Protein AF-A0A838WWG5-F1 (afdb_monomer)

Structure (mmCIF, N/CA/C/O backbone):
data_AF-A0A838WWG5-F1
#
_entry.id   AF-A0A838WWG5-F1
#
loop_
_atom_site.group_PDB
_atom_site.id
_atom_site.type_symbol
_atom_site.label_atom_id
_atom_site.label_alt_id
_atom_site.label_comp_id
_atom_site.label_asym_id
_atom_site.label_entity_id
_atom_site.label_seq_id
_atom_site.pdbx_PDB_ins_code
_atom_site.Cartn_x
_atom_site.Cartn_y
_atom_site.Cartn_z
_atom_site.occupancy
_atom_site.B_iso_or_equiv
_atom_site.auth_seq_id
_atom_site.auth_comp_id
_atom_site.auth_asym_id
_atom_site.auth_atom_id
_atom_site.pdbx_PDB_model_num
ATOM 1 N N . TRP A 1 1 ? -20.305 1.029 8.791 1.00 98.00 1 TRP A N 1
ATOM 2 C CA . TRP A 1 1 ? -20.142 1.271 10.238 1.00 98.00 1 TRP A CA 1
ATOM 3 C C . TRP A 1 1 ? -19.993 2.754 10.601 1.00 98.00 1 TRP A C 1
ATOM 5 O O . TRP A 1 1 ? -20.741 3.212 11.458 1.00 98.00 1 TRP A O 1
ATOM 15 N N . PHE A 1 2 ? -19.142 3.541 9.923 1.00 98.56 2 PHE A N 1
ATOM 16 C CA . PHE A 1 2 ? -18.856 4.951 10.278 1.00 98.56 2 PHE A CA 1
ATOM 17 C C . PHE A 1 2 ? -20.084 5.853 10.454 1.00 98.56 2 PHE A C 1
ATOM 19 O O . PHE A 1 2 ? -20.178 6.586 11.432 1.00 98.56 2 PHE A O 1
ATOM 26 N N . GLN A 1 3 ? -21.066 5.767 9.547 1.00 98.62 3 GLN A N 1
ATOM 27 C CA . GLN A 1 3 ? -22.299 6.563 9.643 1.00 98.62 3 GLN A CA 1
ATOM 28 C C . GLN A 1 3 ? -23.064 6.316 10.953 1.00 98.62 3 GLN A C 1
ATOM 30 O O . GLN A 1 3 ? -23.614 7.255 11.512 1.00 98.62 3 GLN A O 1
ATOM 35 N N . GLN A 1 4 ? -23.073 5.084 11.471 1.00 98.19 4 GLN A N 1
ATOM 36 C CA . GLN A 1 4 ? -23.688 4.799 12.770 1.00 98.19 4 GLN A CA 1
ATOM 37 C C . GLN A 1 4 ? -22.787 5.264 13.917 1.00 98.19 4 GLN A C 1
ATOM 39 O O . GLN A 1 4 ? -23.276 5.935 14.817 1.00 98.19 4 GLN A O 1
ATOM 44 N N . SER A 1 5 ? -21.475 5.016 13.826 1.00 98.56 5 SER A N 1
ATOM 45 C CA . SER A 1 5 ? -20.485 5.490 14.806 1.00 98.56 5 SER A CA 1
ATOM 46 C C . SER A 1 5 ? -20.569 7.004 15.041 1.00 98.56 5 SER A C 1
ATOM 48 O O . SER A 1 5 ? -20.556 7.461 16.181 1.00 98.56 5 SER A O 1
ATOM 50 N N . ARG A 1 6 ? -20.713 7.807 13.977 1.00 98.38 6 ARG A N 1
ATOM 51 C CA . ARG A 1 6 ? -20.798 9.272 14.094 1.00 98.38 6 ARG A CA 1
ATOM 52 C C . ARG A 1 6 ? -22.153 9.793 14.592 1.00 98.38 6 ARG A C 1
ATOM 54 O O . ARG A 1 6 ? -22.211 10.917 15.076 1.00 98.38 6 ARG A O 1
ATOM 61 N N . MET A 1 7 ? -23.238 9.029 14.431 1.00 98.25 7 MET A N 1
ATOM 62 C CA . MET A 1 7 ? -24.598 9.455 14.807 1.00 98.25 7 MET A CA 1
ATOM 63 C C . MET A 1 7 ? -25.015 8.972 16.198 1.00 98.25 7 MET A C 1
ATOM 65 O O . MET A 1 7 ? -25.764 9.672 16.875 1.00 98.25 7 MET A O 1
ATOM 69 N N . ASP A 1 8 ? -24.544 7.796 16.617 1.00 97.88 8 ASP A N 1
ATOM 70 C CA . ASP A 1 8 ? -24.872 7.177 17.902 1.00 97.88 8 ASP A CA 1
ATOM 71 C C . ASP A 1 8 ? -23.597 6.670 18.603 1.00 97.88 8 ASP A C 1
ATOM 73 O O . ASP A 1 8 ? -23.251 5.489 18.494 1.00 97.88 8 ASP A O 1
ATOM 77 N N . PRO A 1 9 ? -22.876 7.550 19.3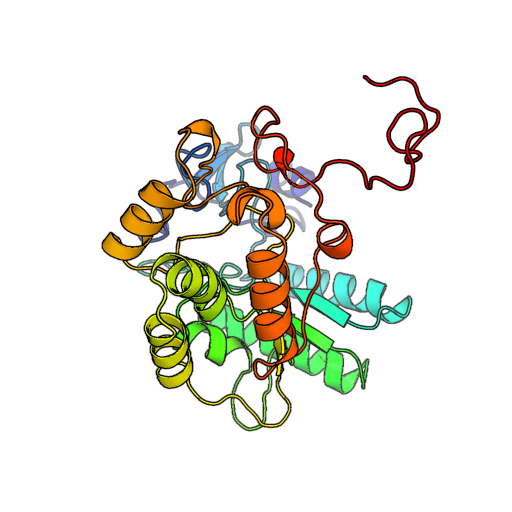30 1.00 96.69 9 PRO A N 1
ATOM 78 C CA . PRO A 1 9 ? -21.649 7.174 20.033 1.00 96.69 9 PRO A CA 1
ATOM 79 C C . PRO A 1 9 ? -21.843 6.102 21.115 1.00 96.69 9 PRO A C 1
ATOM 81 O O . PRO A 1 9 ? -20.885 5.425 21.461 1.00 96.69 9 PRO A O 1
ATOM 84 N N . GLY A 1 10 ? -23.058 5.945 21.658 1.00 97.31 10 GLY A N 1
ATOM 85 C CA . GLY A 1 10 ? -23.378 4.906 22.647 1.00 97.31 10 GLY A CA 1
ATOM 86 C C . GLY A 1 10 ? -23.857 3.588 22.032 1.00 97.31 10 GLY A C 1
ATOM 87 O O . GLY A 1 10 ? -24.139 2.638 22.765 1.00 97.31 10 GLY A O 1
ATOM 88 N N . GLY A 1 11 ? -23.993 3.539 20.705 1.00 97.50 11 GLY A N 1
ATOM 89 C CA . GLY A 1 11 ? -24.449 2.375 19.961 1.00 97.50 11 GLY A CA 1
ATOM 90 C C . GLY A 1 11 ? -23.350 1.329 19.729 1.00 97.50 11 GLY A C 1
ATOM 91 O O . GLY A 1 11 ? -22.186 1.538 20.070 1.00 97.50 11 GLY A O 1
ATOM 92 N N . PRO A 1 12 ? -23.686 0.201 19.076 1.00 97.38 12 PRO A N 1
ATOM 93 C CA . PRO A 1 12 ? -22.757 -0.918 18.875 1.00 97.38 12 PRO A CA 1
ATOM 94 C C . PRO A 1 12 ? -21.521 -0.569 18.029 1.00 97.38 12 PRO A C 1
ATOM 96 O O . PRO A 1 12 ? -20.494 -1.227 18.149 1.00 97.38 12 PRO A O 1
ATOM 99 N N . TYR A 1 13 ? -21.601 0.474 17.197 1.00 98.38 13 TYR A N 1
ATOM 100 C CA . TYR A 1 13 ? -20.499 0.939 16.348 1.00 98.38 13 TYR A CA 1
ATOM 101 C C . TYR A 1 13 ? -19.805 2.192 16.896 1.00 98.38 13 TYR A C 1
ATOM 103 O O . TYR A 1 13 ? -18.979 2.782 16.195 1.00 98.38 13 TYR A O 1
ATOM 111 N N . GLY A 1 14 ? -20.143 2.629 18.116 1.00 98.19 14 GLY A N 1
ATOM 112 C CA . GLY A 1 14 ? -19.573 3.824 18.743 1.00 98.19 14 GLY A CA 1
ATOM 113 C C . GLY A 1 14 ? -18.044 3.822 18.719 1.00 98.19 14 GLY A C 1
ATOM 114 O O . GLY A 1 14 ? -17.445 4.808 18.291 1.00 98.19 14 GLY A O 1
ATOM 115 N N . ASP A 1 15 ? -17.444 2.668 19.014 1.00 98.31 15 ASP A N 1
ATOM 116 C CA . ASP A 1 15 ? -15.991 2.481 19.126 1.00 98.31 15 ASP A CA 1
ATOM 117 C C . ASP A 1 15 ? -15.393 1.655 17.975 1.00 98.31 15 ASP A C 1
ATOM 119 O O . ASP A 1 15 ? -14.362 1.008 18.144 1.00 98.31 15 ASP A O 1
ATOM 123 N N . TYR A 1 16 ? -16.043 1.620 16.804 1.00 98.75 16 TYR A N 1
ATOM 124 C CA . TYR A 1 16 ? -15.483 0.956 15.610 1.00 98.75 16 TYR A CA 1
ATOM 125 C C . TYR A 1 16 ? -14.376 1.762 14.924 1.00 98.75 16 TYR A C 1
ATOM 127 O O . TYR A 1 16 ? -13.680 1.231 14.067 1.00 98.75 16 TYR A O 1
ATOM 135 N N . TYR A 1 17 ? -14.233 3.033 15.285 1.00 98.88 17 TYR A N 1
ATOM 136 C CA . TYR A 1 17 ? -13.257 3.965 14.728 1.00 98.88 17 TYR A CA 1
ATOM 137 C C . TYR A 1 17 ? -12.541 4.669 15.871 1.00 98.88 17 TYR A C 1
ATOM 139 O O . TYR A 1 17 ? -13.055 4.721 16.993 1.00 98.88 17 TYR A O 1
ATOM 147 N N . VAL A 1 18 ? -11.366 5.213 15.585 1.00 98.75 18 VAL A N 1
ATOM 148 C CA . VAL A 1 18 ? -10.547 5.901 16.581 1.00 98.75 18 VAL A CA 1
ATOM 149 C C . VAL A 1 18 ? -11.000 7.360 16.679 1.00 98.75 18 VAL A C 1
ATOM 151 O O . VAL A 1 18 ? -10.798 8.149 15.757 1.00 98.75 18 VAL A O 1
ATOM 154 N N . TRP A 1 19 ? -11.647 7.711 17.792 1.00 98.69 19 TRP A N 1
ATOM 155 C CA . TRP A 1 19 ? -12.173 9.053 18.066 1.00 98.69 19 TRP A CA 1
ATOM 156 C C . TRP A 1 19 ? -11.380 9.751 19.176 1.00 98.69 19 TRP A C 1
ATOM 158 O O . TRP A 1 19 ? -10.971 9.121 20.150 1.00 98.69 19 TRP A O 1
ATOM 168 N N . SER A 1 20 ? -11.217 11.070 19.072 1.00 98.25 20 SER A N 1
ATOM 169 C CA . SER A 1 20 ? -10.554 11.894 20.087 1.00 98.25 20 SER A CA 1
ATOM 170 C C . SER A 1 20 ? -11.141 13.306 20.136 1.00 98.25 20 SER A C 1
ATOM 172 O O . SER A 1 20 ? -11.553 13.862 19.119 1.00 98.25 20 SER A O 1
ATOM 174 N N . ASP A 1 21 ? -11.149 13.916 21.321 1.00 98.19 21 ASP A N 1
ATOM 175 C CA . ASP A 1 21 ? -11.393 15.360 21.473 1.00 98.19 21 ASP A CA 1
ATOM 176 C C . ASP A 1 21 ? -10.113 16.186 21.235 1.00 98.19 21 ASP A C 1
ATOM 178 O O . ASP A 1 21 ? -10.175 17.397 21.028 1.00 98.19 21 ASP A O 1
ATOM 182 N N . ASP A 1 22 ? -8.956 15.520 21.264 1.00 96.38 22 ASP A N 1
ATOM 183 C CA . ASP A 1 22 ? -7.623 16.093 21.123 1.00 96.38 22 ASP A CA 1
ATOM 184 C C . ASP A 1 22 ? -6.995 15.635 19.793 1.00 96.38 22 ASP A C 1
ATOM 186 O O . ASP A 1 22 ? -6.684 14.445 19.662 1.00 96.38 22 ASP A O 1
ATOM 190 N N . PRO A 1 23 ? -6.811 16.539 18.811 1.00 95.50 23 PRO A N 1
ATOM 191 C CA . PRO A 1 23 ? -6.202 16.223 17.520 1.00 95.50 23 PRO A CA 1
ATOM 192 C C . PRO A 1 23 ? -4.663 16.207 17.565 1.00 95.50 23 PRO A C 1
ATOM 194 O O . PRO A 1 23 ? -4.027 16.181 16.515 1.00 95.50 23 PRO A O 1
ATOM 197 N N . THR A 1 24 ? -4.052 16.294 18.753 1.00 95.75 24 THR A N 1
ATOM 198 C CA . THR A 1 24 ? -2.588 16.260 18.933 1.00 95.75 24 THR A CA 1
ATOM 199 C C . THR A 1 24 ? -2.058 14.905 19.391 1.00 95.75 24 THR A C 1
ATOM 201 O O . THR A 1 24 ? -0.852 14.743 19.544 1.00 95.75 24 THR A O 1
ATOM 204 N N . LYS A 1 25 ? -2.940 13.918 19.573 1.00 97.38 25 LYS A N 1
ATOM 205 C CA . LYS A 1 25 ? -2.545 12.532 19.840 1.00 97.38 25 LYS A CA 1
ATOM 206 C C . LYS A 1 25 ? -1.781 11.918 18.672 1.00 97.38 25 LYS A C 1
ATOM 208 O O . LYS A 1 25 ? -2.095 12.225 17.518 1.00 97.38 25 LYS A O 1
ATOM 213 N N . TYR A 1 26 ? -0.875 10.990 18.985 1.00 97.94 26 TYR A N 1
ATOM 214 C CA . TYR A 1 26 ? -0.057 10.269 18.002 1.00 97.94 26 TYR A CA 1
ATOM 215 C C . TYR A 1 26 ? 0.799 11.208 17.130 1.00 97.94 26 TYR A C 1
ATOM 217 O O . TYR A 1 26 ? 0.924 11.015 15.922 1.00 97.94 26 TYR A O 1
ATOM 225 N N . ASP A 1 27 ? 1.380 12.245 17.736 1.00 96.38 27 ASP A N 1
ATOM 226 C CA . ASP A 1 27 ? 2.136 13.306 17.053 1.00 96.38 27 ASP A CA 1
ATOM 227 C C . ASP A 1 27 ? 3.426 12.835 16.357 1.00 96.38 27 ASP A C 1
ATOM 229 O O . ASP A 1 27 ? 3.906 13.497 15.435 1.00 96.38 27 ASP A O 1
ATOM 233 N N . GLU A 1 28 ? 3.970 11.683 16.750 1.00 97.19 28 GLU A N 1
ATOM 234 C CA . GLU A 1 28 ? 5.113 11.041 16.088 1.00 97.19 28 GLU A CA 1
ATOM 235 C C . GLU A 1 28 ? 4.745 10.310 14.781 1.00 97.19 28 GLU A C 1
ATOM 237 O O . GLU A 1 28 ? 5.634 9.958 13.998 1.00 97.19 28 GLU A O 1
ATOM 242 N N . ALA A 1 29 ? 3.458 10.074 14.508 1.00 97.81 29 ALA A N 1
ATOM 243 C CA . ALA A 1 29 ? 3.020 9.425 13.278 1.00 97.81 29 ALA A CA 1
ATOM 244 C C . ALA A 1 29 ? 3.074 10.398 12.092 1.00 97.81 29 ALA A C 1
ATOM 246 O O . ALA A 1 29 ? 2.448 11.460 12.082 1.00 97.81 29 ALA A O 1
ATOM 247 N N . ARG A 1 30 ? 3.798 10.014 11.038 1.00 96.44 30 ARG A N 1
ATOM 248 C CA . ARG A 1 30 ? 3.886 10.807 9.804 1.00 96.44 30 ARG A CA 1
ATOM 249 C C . ARG A 1 30 ? 2.551 10.842 9.047 1.00 96.44 30 ARG A C 1
ATOM 251 O O . ARG A 1 30 ? 1.748 9.912 9.125 1.00 96.44 30 ARG A O 1
ATOM 258 N N . ILE A 1 31 ? 2.371 11.875 8.227 1.00 97.12 31 ILE A N 1
ATOM 259 C CA . ILE A 1 31 ? 1.300 11.946 7.223 1.00 97.12 31 ILE A CA 1
ATOM 260 C C . ILE A 1 31 ? 1.786 11.227 5.957 1.00 97.12 31 ILE A C 1
ATOM 262 O O . ILE A 1 31 ? 2.884 11.509 5.476 1.00 97.12 31 ILE A O 1
ATOM 266 N N . ILE A 1 32 ? 0.996 10.291 5.424 1.00 94.25 32 ILE A N 1
ATOM 267 C CA . ILE A 1 32 ? 1.352 9.524 4.215 1.00 94.25 32 ILE A CA 1
ATOM 268 C C . ILE A 1 32 ? 1.063 10.358 2.959 1.00 94.25 32 ILE A C 1
ATOM 270 O O . ILE A 1 32 ? 1.948 10.603 2.137 1.00 94.25 32 ILE A O 1
ATOM 274 N N . PHE A 1 33 ? -0.164 10.870 2.832 1.00 94.00 33 PHE A N 1
ATOM 275 C CA . PHE A 1 33 ? -0.591 11.678 1.686 1.00 94.00 33 PHE A CA 1
ATOM 276 C C . PHE A 1 33 ? -0.347 13.172 1.902 1.00 94.00 33 PHE A C 1
ATOM 278 O O . PHE A 1 33 ? -1.275 13.980 1.941 1.00 94.00 33 PHE A O 1
ATOM 285 N N . ILE A 1 34 ? 0.934 13.533 2.018 1.00 93.38 34 ILE A N 1
ATOM 286 C CA . ILE A 1 34 ? 1.410 14.892 2.334 1.00 93.38 34 ILE A CA 1
ATOM 287 C C . ILE A 1 34 ? 0.963 15.979 1.345 1.00 93.38 34 ILE A C 1
ATOM 289 O O . ILE A 1 34 ? 0.971 17.158 1.687 1.00 93.38 34 ILE A O 1
ATOM 293 N N . ASP A 1 35 ? 0.590 15.600 0.121 1.00 90.19 35 ASP A N 1
ATOM 294 C CA . ASP A 1 35 ? 0.126 16.547 -0.896 1.00 90.19 35 ASP A CA 1
ATOM 295 C C . ASP A 1 35 ? -1.357 16.921 -0.714 1.00 90.19 35 ASP A C 1
ATOM 297 O O . ASP A 1 35 ? -1.834 17.856 -1.359 1.00 90.19 35 ASP A O 1
ATOM 301 N N . THR A 1 36 ? -2.101 16.175 0.114 1.00 92.69 36 THR A N 1
ATOM 302 C CA . THR A 1 36 ? -3.561 16.312 0.261 1.00 92.69 36 THR A CA 1
ATOM 303 C C . THR A 1 36 ? -4.005 16.533 1.702 1.00 92.69 36 THR A C 1
ATOM 305 O O . THR A 1 36 ? -4.876 17.366 1.937 1.00 92.69 36 THR A O 1
ATOM 308 N N . GLU A 1 37 ? -3.433 15.802 2.657 1.00 97.31 37 GLU A N 1
ATOM 309 C CA . GLU A 1 37 ? -3.851 15.843 4.058 1.00 97.31 37 GLU A CA 1
ATOM 310 C C . GLU A 1 37 ? -2.909 16.725 4.886 1.00 97.31 37 GLU A C 1
ATOM 312 O O . GLU A 1 37 ? -1.686 16.620 4.797 1.00 97.31 37 GLU A O 1
ATOM 317 N N . GLU A 1 38 ? -3.482 17.599 5.714 1.00 95.88 38 GLU A N 1
ATOM 318 C CA . GLU A 1 38 ? -2.725 18.477 6.623 1.00 95.88 38 GLU A CA 1
ATOM 319 C C . GLU A 1 38 ? -2.513 17.842 8.008 1.00 95.88 38 GLU A C 1
ATOM 321 O O . GLU A 1 38 ? -1.686 18.308 8.793 1.00 95.88 38 GLU A O 1
ATOM 326 N N . SER A 1 39 ? -3.276 16.793 8.327 1.00 97.56 39 SER A N 1
ATOM 327 C CA . SER A 1 39 ? -3.260 16.081 9.604 1.00 97.56 39 SER A CA 1
ATOM 328 C C . SER A 1 39 ? -3.804 14.662 9.429 1.00 97.56 39 SER A C 1
ATOM 330 O O . SER A 1 39 ? -4.612 14.422 8.537 1.00 97.56 39 SER A O 1
ATOM 332 N N . ASN A 1 40 ? -3.422 13.752 10.327 1.00 98.56 40 ASN A N 1
ATOM 333 C CA . ASN A 1 40 ? -4.043 12.429 10.462 1.00 98.56 40 ASN A CA 1
ATOM 334 C C . ASN A 1 40 ? -5.354 12.473 11.286 1.00 98.56 40 ASN A C 1
ATOM 336 O O . ASN A 1 40 ? -5.963 11.439 11.557 1.00 98.56 40 ASN A O 1
ATOM 340 N N . TRP A 1 41 ? -5.790 13.665 11.716 1.00 98.62 41 TRP A N 1
ATOM 341 C CA . TRP A 1 41 ? -7.044 13.889 12.432 1.00 98.62 41 TRP A CA 1
ATOM 342 C C . TRP A 1 41 ? -7.972 14.821 11.651 1.00 98.62 41 TRP A C 1
ATOM 344 O O . TRP A 1 41 ? -7.633 15.973 11.376 1.00 98.62 41 TRP A O 1
ATOM 354 N N . SER A 1 42 ? -9.204 14.373 11.411 1.00 98.56 42 SER A N 1
ATOM 355 C CA . SER A 1 42 ? -10.260 15.180 10.788 1.00 98.56 42 SER A CA 1
ATOM 356 C C . SER A 1 42 ? -11.433 15.398 11.736 1.00 98.56 42 SER A C 1
ATOM 358 O O . SER A 1 42 ? -11.892 14.473 12.401 1.00 98.56 42 SER A O 1
ATOM 360 N N . PHE A 1 43 ? -11.950 16.628 11.808 1.00 98.50 43 PHE A N 1
ATOM 361 C CA . PHE A 1 43 ? -13.090 16.954 12.671 1.00 98.50 43 PHE A CA 1
ATOM 362 C C . PHE A 1 43 ? -14.419 16.513 12.046 1.00 98.50 43 PHE A C 1
ATOM 364 O O . PHE A 1 43 ? -14.804 16.991 10.976 1.00 98.50 43 PHE A O 1
ATOM 371 N N . ASP A 1 44 ? -15.184 15.677 12.749 1.00 98.69 44 ASP A N 1
ATOM 372 C CA . ASP A 1 44 ? -16.523 15.284 12.323 1.00 98.69 44 ASP A CA 1
ATOM 373 C C . ASP A 1 44 ? -17.593 16.272 12.829 1.00 98.69 44 ASP A C 1
ATOM 375 O O . ASP A 1 44 ? -17.842 16.376 14.037 1.00 98.69 44 ASP A O 1
ATOM 379 N N . PRO A 1 45 ? -18.322 16.971 11.938 1.00 98.06 45 PRO A N 1
ATOM 380 C CA . PRO A 1 45 ? -19.299 17.972 12.353 1.00 98.06 45 PRO A CA 1
ATOM 381 C C . PRO A 1 45 ? -20.572 17.389 12.984 1.00 98.06 45 PRO A C 1
ATOM 383 O O . PRO A 1 45 ? -21.334 18.167 13.562 1.00 98.06 45 PRO A O 1
ATOM 386 N N . VAL A 1 46 ? -20.832 16.083 12.874 1.00 98.31 46 VAL A N 1
ATOM 387 C CA . VAL A 1 46 ? -21.998 15.417 13.480 1.00 98.31 46 VAL A CA 1
ATOM 388 C C . VAL A 1 46 ? -21.644 14.942 14.885 1.00 98.31 46 VAL A C 1
ATOM 390 O O . VAL A 1 46 ? -22.323 15.335 15.831 1.00 98.31 46 VAL A O 1
ATOM 393 N N . ARG A 1 47 ? -20.549 14.185 15.033 1.00 98.31 47 ARG A N 1
ATOM 394 C CA . ARG A 1 47 ? -20.102 13.653 16.330 1.00 98.31 47 ARG A CA 1
ATOM 395 C C . ARG A 1 47 ? -19.427 14.699 17.221 1.00 98.31 47 ARG A C 1
ATOM 397 O O . ARG A 1 47 ? -19.397 14.521 18.431 1.00 98.31 47 ARG A O 1
ATOM 404 N N . LYS A 1 48 ? -18.947 15.808 16.640 1.00 98.38 48 LYS A N 1
ATOM 405 C CA . LYS A 1 48 ? -18.202 16.885 17.324 1.00 98.38 48 LYS A CA 1
ATOM 406 C C . LYS A 1 48 ? -16.885 16.420 17.952 1.00 98.38 48 LYS A C 1
ATOM 408 O O . LYS A 1 48 ? -16.456 16.981 18.953 1.00 98.38 48 LYS A O 1
ATOM 413 N N . GLN A 1 49 ? -16.252 15.432 17.333 1.00 98.44 49 GLN A N 1
ATOM 414 C CA . GLN A 1 49 ? -14.959 14.875 17.724 1.00 98.44 49 GLN A CA 1
ATOM 415 C C . GLN A 1 49 ? -14.083 14.722 16.482 1.00 98.44 49 GLN A C 1
ATOM 417 O O . GLN A 1 49 ? -14.595 14.719 15.359 1.00 98.44 49 GLN A O 1
ATOM 422 N N . TYR A 1 50 ? -12.778 14.582 16.680 1.00 98.75 50 TYR A N 1
ATOM 423 C CA . TYR A 1 50 ? -11.852 14.207 15.622 1.00 98.75 50 TYR A CA 1
ATOM 424 C C . TYR A 1 50 ? -11.832 12.689 15.457 1.00 98.75 50 TYR A C 1
ATOM 426 O O . TYR A 1 50 ? -11.970 11.962 16.442 1.00 98.75 50 TYR A O 1
ATOM 434 N N . TYR A 1 51 ? -11.654 12.217 14.228 1.00 98.81 51 TYR A N 1
ATOM 435 C CA . TYR A 1 51 ? -11.379 10.813 13.936 1.00 98.81 51 TYR A CA 1
ATOM 436 C C . TYR A 1 51 ? -10.032 10.664 13.239 1.00 98.81 51 TYR A C 1
ATOM 438 O O . TYR A 1 51 ? -9.614 11.555 12.492 1.00 98.81 51 TYR A O 1
ATOM 446 N N . TRP A 1 52 ? -9.375 9.543 13.511 1.00 98.75 52 TRP A N 1
ATOM 447 C CA . TRP A 1 52 ? -8.093 9.185 12.923 1.00 98.75 52 TRP A CA 1
ATOM 448 C C . TRP A 1 52 ? -8.257 8.680 11.489 1.00 98.75 52 TRP A C 1
ATOM 450 O O . TRP A 1 52 ? -9.226 7.979 11.170 1.00 98.75 52 TRP A O 1
ATOM 460 N N . HIS A 1 53 ? -7.303 9.030 10.636 1.00 98.69 53 HIS A N 1
ATOM 461 C CA . HIS A 1 53 ? -7.125 8.447 9.315 1.00 98.69 53 HIS A CA 1
ATOM 462 C C . HIS A 1 53 ? -5.647 8.503 8.913 1.00 98.69 53 HIS A C 1
ATOM 464 O O . HIS A 1 53 ? -5.021 9.560 8.976 1.00 98.69 53 HIS A O 1
ATOM 470 N N . ARG A 1 54 ? -5.079 7.381 8.459 1.00 98.12 54 ARG A N 1
ATOM 471 C CA . ARG A 1 54 ? -3.695 7.348 7.932 1.00 98.12 54 ARG A CA 1
ATOM 472 C C . ARG A 1 54 ? -3.592 7.802 6.482 1.00 98.12 54 ARG A C 1
ATOM 474 O O . ARG A 1 54 ? -2.541 8.265 6.036 1.00 98.12 54 ARG A O 1
ATOM 481 N N . PHE A 1 55 ? -4.695 7.650 5.762 1.00 97.00 55 PHE A N 1
ATOM 482 C CA . PHE A 1 55 ? -4.847 7.997 4.356 1.00 97.00 55 PHE A CA 1
ATOM 483 C C . PHE A 1 55 ? -5.741 9.234 4.226 1.00 97.00 55 PHE A C 1
ATOM 485 O O . PHE A 1 55 ? -5.623 10.166 5.021 1.00 97.00 55 PHE A O 1
ATOM 492 N N . PHE A 1 56 ? -6.633 9.275 3.233 1.00 97.38 56 PHE A N 1
ATOM 493 C CA . PHE A 1 56 ? -7.522 10.418 3.066 1.00 97.38 56 PHE A CA 1
ATOM 494 C C . PHE A 1 56 ? -8.539 10.526 4.201 1.00 97.38 56 PHE A C 1
ATOM 496 O O . PHE A 1 56 ? -9.027 9.525 4.721 1.00 97.38 56 PHE A O 1
ATOM 503 N N . SER A 1 57 ? -8.969 11.748 4.499 1.00 97.31 57 SER A N 1
ATOM 504 C CA . SER A 1 57 ? -9.997 12.048 5.503 1.00 97.31 57 SER A CA 1
ATOM 505 C C . SER A 1 57 ? -11.317 11.298 5.282 1.00 97.31 57 SER A C 1
ATOM 507 O O . SER A 1 57 ? -12.051 11.030 6.228 1.00 97.31 57 SER A O 1
ATOM 509 N N . HIS A 1 58 ? -11.649 10.888 4.057 1.00 97.25 58 HIS A N 1
ATOM 510 C CA . HIS A 1 58 ? -12.830 10.056 3.786 1.00 97.25 58 HIS A CA 1
ATOM 511 C C . HIS A 1 58 ? -12.602 8.544 4.009 1.00 97.25 58 HIS A C 1
ATOM 513 O O . HIS A 1 58 ? -13.489 7.744 3.702 1.00 97.25 58 HIS A O 1
ATOM 519 N N . GLN A 1 59 ? -11.438 8.144 4.527 1.00 98.38 59 GLN A N 1
ATOM 520 C CA . GLN A 1 59 ? -11.050 6.776 4.885 1.00 98.38 59 GLN A CA 1
ATOM 521 C C . GLN A 1 59 ? -10.764 6.698 6.398 1.00 98.38 59 GLN A C 1
ATOM 523 O O . GLN A 1 59 ? -9.610 6.594 6.791 1.00 98.38 59 GLN A O 1
ATOM 528 N N . PRO A 1 60 ? -11.792 6.789 7.261 1.00 98.56 60 PRO A N 1
ATOM 529 C CA . PRO A 1 60 ? -11.596 6.729 8.706 1.00 98.56 60 PRO A CA 1
ATOM 530 C C . PRO A 1 60 ? -11.064 5.354 9.130 1.00 98.56 60 PRO A C 1
ATOM 532 O O . PRO A 1 60 ? -11.645 4.328 8.757 1.00 98.56 60 PRO A O 1
ATOM 535 N N . ASP A 1 61 ? -10.006 5.350 9.937 1.00 98.75 61 ASP A N 1
ATOM 536 C CA . ASP A 1 61 ? -9.325 4.134 10.379 1.00 98.75 61 ASP A CA 1
ATOM 537 C C . ASP A 1 61 ? -10.180 3.350 11.385 1.00 98.75 61 ASP A C 1
ATOM 539 O O . ASP A 1 61 ? -10.847 3.906 12.270 1.00 98.75 61 ASP A O 1
ATOM 543 N N . LEU A 1 62 ? -10.181 2.027 11.223 1.00 98.88 62 LEU A N 1
ATOM 544 C CA . LEU A 1 62 ? -10.872 1.118 12.127 1.00 98.88 62 LEU A CA 1
ATOM 545 C C . LEU A 1 62 ? -10.098 0.991 13.439 1.00 98.88 62 LEU A C 1
ATOM 547 O O . LEU A 1 62 ? -8.880 0.892 13.447 1.00 98.88 62 LEU A O 1
ATOM 551 N N . ASN A 1 63 ? -10.822 0.930 14.552 1.00 98.88 63 ASN A N 1
ATOM 552 C CA . ASN A 1 63 ? -10.219 0.776 15.869 1.00 98.88 63 ASN A CA 1
ATOM 553 C C . ASN A 1 63 ? -9.931 -0.701 16.170 1.00 98.88 63 ASN A C 1
ATOM 555 O O . ASN A 1 63 ? -10.808 -1.411 16.671 1.00 98.88 63 ASN A O 1
ATOM 559 N N . TYR A 1 64 ? -8.709 -1.164 15.905 1.00 98.75 64 TYR A N 1
ATOM 560 C CA . TYR A 1 64 ? -8.331 -2.550 16.185 1.00 98.75 64 TYR A CA 1
ATOM 561 C C . TYR A 1 64 ? -8.178 -2.866 17.680 1.00 98.75 64 TYR A C 1
ATOM 563 O O . TYR A 1 64 ? -8.202 -4.043 18.033 1.00 98.75 64 TYR A O 1
ATOM 571 N N . ASP A 1 65 ? -8.136 -1.885 18.593 1.00 98.69 65 ASP A N 1
ATOM 572 C CA . ASP A 1 65 ? -8.235 -2.176 20.035 1.00 98.69 65 ASP A CA 1
ATOM 573 C C . ASP A 1 65 ? -9.620 -2.722 20.424 1.00 98.69 65 ASP A C 1
ATOM 575 O O . ASP A 1 65 ? -9.771 -3.347 21.476 1.00 98.69 65 ASP A O 1
ATOM 579 N N . ASN A 1 66 ? -10.640 -2.526 19.580 1.00 98.69 66 ASN A N 1
ATOM 580 C CA . ASN A 1 66 ? -11.967 -3.092 19.774 1.00 98.69 66 ASN A CA 1
ATOM 581 C C . ASN A 1 66 ? -12.028 -4.541 19.245 1.00 98.69 66 ASN A C 1
ATOM 583 O O . ASN A 1 66 ? -11.991 -4.750 18.030 1.00 98.69 66 ASN A O 1
ATOM 587 N N . PRO A 1 67 ? -12.224 -5.562 20.105 1.00 98.38 67 PRO A N 1
ATOM 588 C CA . PRO A 1 67 ? -12.294 -6.951 19.656 1.00 98.38 67 PRO A CA 1
ATOM 589 C C . PRO A 1 67 ? -13.412 -7.208 18.642 1.00 98.38 67 PRO A C 1
ATOM 591 O O . PRO A 1 67 ? -13.257 -8.065 17.781 1.00 98.38 67 PRO A O 1
ATOM 594 N N . ALA A 1 68 ? -14.519 -6.457 18.700 1.00 98.50 68 ALA A N 1
ATOM 595 C CA . ALA A 1 68 ? -15.603 -6.605 17.732 1.00 98.50 68 ALA A CA 1
ATOM 596 C C . ALA A 1 68 ? -15.168 -6.200 16.315 1.00 98.50 68 ALA A C 1
ATOM 598 O O . ALA A 1 68 ? -15.589 -6.834 15.356 1.00 98.50 68 ALA A O 1
ATOM 599 N N . VAL A 1 69 ? -14.295 -5.195 16.178 1.00 98.81 69 VAL A N 1
ATOM 600 C CA . VAL A 1 69 ? -13.712 -4.815 14.881 1.00 98.81 69 VAL A CA 1
ATOM 601 C C . VAL A 1 69 ? -12.826 -5.939 14.351 1.00 98.81 69 VAL A C 1
ATOM 603 O O . VAL A 1 69 ? -12.935 -6.299 13.184 1.00 98.81 69 VAL A O 1
ATOM 606 N N . GLN A 1 70 ? -11.990 -6.528 15.212 1.00 98.75 70 GLN A N 1
ATOM 607 C CA . GLN A 1 70 ? -11.145 -7.660 14.827 1.00 98.75 70 GLN A CA 1
ATOM 608 C C . GLN A 1 70 ? -11.981 -8.845 14.314 1.00 98.75 70 GLN A C 1
ATOM 610 O O . GLN A 1 70 ? -11.660 -9.391 13.262 1.00 98.75 70 GLN A O 1
ATOM 615 N N . GLU A 1 71 ? -13.066 -9.215 15.005 1.00 98.69 71 GLU A N 1
ATOM 616 C CA . GLU A 1 71 ? -13.954 -10.299 14.556 1.00 98.69 71 GLU A CA 1
ATOM 617 C C . GLU A 1 71 ? -14.662 -9.977 13.232 1.00 98.69 71 GLU A C 1
ATOM 619 O O . GLU A 1 71 ? -14.689 -10.825 12.346 1.00 98.69 71 GLU A O 1
ATOM 624 N N . GLU A 1 72 ? -15.160 -8.751 13.040 1.00 98.62 72 GLU A N 1
ATOM 625 C CA . GLU A 1 72 ? -15.784 -8.342 11.769 1.00 98.62 72 GLU A CA 1
ATOM 626 C C . GLU A 1 72 ? -14.805 -8.449 10.592 1.00 98.62 72 GLU A C 1
ATOM 628 O O . GLU A 1 72 ? -15.177 -8.894 9.507 1.00 98.62 72 GLU A O 1
ATOM 633 N N . ILE A 1 73 ? -13.534 -8.083 10.788 1.00 98.56 73 ILE A N 1
ATOM 634 C CA . ILE A 1 73 ? -12.507 -8.230 9.748 1.00 98.56 73 ILE A CA 1
ATOM 635 C C . ILE A 1 73 ? -12.216 -9.706 9.455 1.00 98.56 73 ILE A C 1
ATOM 637 O O . ILE A 1 73 ? -12.108 -10.078 8.284 1.00 98.56 73 ILE A O 1
ATOM 641 N N . LEU A 1 74 ? -12.142 -10.561 10.479 1.00 98.75 74 LEU A N 1
ATOM 642 C CA . LEU A 1 74 ? -11.999 -12.007 10.282 1.00 98.75 74 LEU A CA 1
ATOM 643 C C . LEU A 1 74 ? -13.208 -12.595 9.536 1.00 98.75 74 LEU A C 1
ATOM 645 O O . LEU A 1 74 ? -13.026 -13.424 8.648 1.00 98.75 74 LEU A O 1
ATOM 649 N N . ASP A 1 75 ? -14.425 -12.131 9.813 1.00 98.75 75 ASP A N 1
ATOM 650 C CA . ASP A 1 75 ? -15.634 -12.579 9.116 1.00 98.75 75 ASP A CA 1
ATOM 651 C C . ASP A 1 75 ? -15.690 -12.097 7.658 1.00 98.75 75 ASP A C 1
ATOM 653 O O . ASP A 1 75 ? -16.093 -12.854 6.771 1.00 98.75 75 ASP A O 1
ATOM 657 N N . VAL A 1 76 ? -15.215 -10.880 7.366 1.00 98.62 76 VAL A N 1
ATOM 658 C CA . VAL A 1 76 ? -15.029 -10.403 5.983 1.00 98.62 76 VAL A CA 1
ATOM 659 C C . VAL A 1 76 ? -14.030 -11.287 5.234 1.00 98.62 76 VAL A C 1
ATOM 661 O O . VAL A 1 76 ? -14.261 -11.634 4.074 1.00 98.62 76 VAL A O 1
ATOM 664 N N . ILE A 1 77 ? -12.935 -11.675 5.887 1.00 98.50 77 ILE A N 1
ATOM 665 C CA . ILE A 1 77 ? -11.940 -12.597 5.331 1.00 98.50 77 ILE A CA 1
ATOM 666 C C . ILE A 1 77 ? -12.580 -13.960 5.034 1.00 98.50 77 ILE A C 1
ATOM 668 O O . ILE A 1 77 ? -12.495 -14.428 3.895 1.00 98.50 77 ILE A O 1
ATOM 672 N N . ARG A 1 78 ? -13.279 -14.563 6.008 1.00 98.62 78 ARG A N 1
ATOM 673 C CA . ARG A 1 78 ? -13.990 -15.844 5.833 1.00 98.62 78 ARG A CA 1
ATOM 674 C C . ARG A 1 78 ? -14.961 -15.799 4.670 1.00 98.62 78 ARG A C 1
ATOM 676 O O . ARG A 1 78 ? -14.930 -16.683 3.824 1.00 98.62 78 ARG A O 1
ATOM 683 N N . PHE A 1 79 ? -15.760 -14.736 4.572 1.00 98.75 79 PHE A N 1
ATOM 684 C CA . PHE A 1 79 ? -16.735 -14.576 3.498 1.00 98.75 79 PHE A CA 1
ATOM 685 C C . PHE A 1 79 ? -16.103 -14.757 2.109 1.00 98.75 79 PHE A C 1
ATOM 687 O O . PHE A 1 79 ? -16.637 -15.490 1.277 1.00 98.75 79 PHE A O 1
ATOM 694 N N . TRP A 1 80 ? -14.952 -14.132 1.847 1.00 98.62 80 TRP A N 1
ATOM 695 C CA . TRP A 1 80 ? -14.280 -14.264 0.551 1.00 98.62 80 TRP A CA 1
ATOM 696 C C . TRP A 1 80 ? -13.592 -15.620 0.362 1.00 98.62 80 TRP A C 1
ATOM 698 O O . TRP A 1 80 ? -13.587 -16.159 -0.749 1.00 98.62 80 TRP A O 1
ATOM 708 N N . LEU A 1 81 ? -13.036 -16.201 1.426 1.00 98.25 81 LEU A N 1
ATOM 709 C CA . LEU A 1 81 ? -12.405 -17.521 1.362 1.00 98.25 81 LEU A CA 1
ATOM 710 C C . LEU A 1 81 ? -13.428 -18.644 1.140 1.00 98.25 81 LEU A C 1
ATOM 712 O O . LEU A 1 81 ? -13.151 -19.552 0.346 1.00 98.25 81 LEU A O 1
ATOM 716 N N . ASP A 1 82 ? -14.616 -18.532 1.742 1.00 98.56 82 ASP A N 1
ATOM 717 C CA . ASP A 1 82 ? -15.775 -19.416 1.556 1.00 98.56 82 ASP A CA 1
ATOM 718 C C . ASP A 1 82 ? -16.299 -19.382 0.116 1.00 98.56 82 ASP A C 1
ATOM 720 O O . ASP A 1 82 ? -16.732 -20.403 -0.423 1.00 98.56 82 ASP A O 1
ATOM 724 N N . LEU A 1 83 ? -16.211 -18.222 -0.546 1.00 98.38 83 LEU A N 1
ATOM 725 C CA . LEU A 1 83 ? -16.507 -18.089 -1.976 1.00 98.38 83 LEU A CA 1
ATOM 726 C C . LEU A 1 83 ? -15.439 -18.727 -2.881 1.00 98.38 83 LEU A C 1
ATOM 728 O O . LEU A 1 83 ? -15.664 -18.860 -4.084 1.00 98.38 83 LEU A O 1
ATOM 732 N N . GLY A 1 84 ? -14.305 -19.152 -2.317 1.00 97.69 84 GLY A N 1
ATOM 733 C CA . GLY A 1 84 ? -13.252 -19.883 -3.019 1.00 97.69 84 GLY A CA 1
ATOM 734 C C . GLY A 1 84 ? -12.033 -19.052 -3.417 1.00 97.69 84 GLY A C 1
ATOM 735 O O . GLY A 1 84 ? -11.282 -19.497 -4.275 1.00 97.69 84 GLY A O 1
ATOM 736 N N . MET A 1 85 ? -11.818 -17.869 -2.831 1.00 97.94 85 MET A N 1
ATOM 737 C CA . MET A 1 85 ? -10.666 -17.022 -3.165 1.00 97.94 85 MET A CA 1
ATOM 738 C C . MET A 1 85 ? -9.335 -17.614 -2.676 1.00 97.94 85 MET A C 1
ATOM 740 O O . MET A 1 85 ? -9.198 -17.922 -1.496 1.00 97.94 85 MET A O 1
ATOM 744 N N . ASP A 1 86 ? -8.336 -17.744 -3.553 1.00 98.19 86 ASP A N 1
ATOM 745 C CA . ASP A 1 86 ? -7.082 -18.458 -3.249 1.00 98.19 86 ASP A CA 1
ATOM 746 C C . ASP A 1 86 ? -6.143 -17.742 -2.259 1.00 98.19 86 ASP A C 1
ATOM 748 O O . ASP A 1 86 ? -5.264 -18.365 -1.663 1.00 98.19 86 ASP A O 1
ATOM 752 N N . GLY A 1 87 ? -6.324 -16.443 -2.047 1.00 96.75 87 GLY A N 1
ATOM 753 C CA . GLY A 1 87 ? -5.504 -15.675 -1.120 1.00 96.75 87 GLY A CA 1
ATOM 754 C C . GLY A 1 87 ? -5.934 -14.222 -1.006 1.00 96.75 87 GLY A C 1
ATOM 755 O O . GLY A 1 87 ? -6.796 -13.759 -1.755 1.00 96.75 87 GLY A O 1
ATOM 756 N N . ILE A 1 88 ? -5.334 -13.503 -0.059 1.00 98.12 88 ILE A N 1
ATOM 757 C CA . ILE A 1 88 ? -5.650 -12.103 0.244 1.00 98.12 88 ILE A CA 1
ATOM 758 C C . ILE A 1 88 ? -4.355 -11.290 0.281 1.00 98.12 88 ILE A C 1
ATOM 760 O O . ILE A 1 88 ? -3.431 -11.621 1.022 1.00 98.12 88 ILE A O 1
ATOM 764 N N . ARG A 1 89 ? -4.299 -10.191 -0.482 1.00 98.56 89 ARG A N 1
ATOM 765 C CA . ARG A 1 89 ? -3.330 -9.116 -0.226 1.00 98.56 89 ARG A CA 1
ATOM 766 C C . ARG A 1 89 ? -3.865 -8.274 0.922 1.00 98.56 89 ARG A C 1
ATOM 768 O O . ARG A 1 89 ? -4.912 -7.648 0.768 1.00 98.56 89 ARG A O 1
ATOM 775 N N . LEU A 1 90 ? -3.154 -8.266 2.039 1.00 98.06 90 LEU A N 1
ATOM 776 C CA . LEU A 1 90 ? -3.463 -7.402 3.162 1.00 98.06 90 LEU A CA 1
ATOM 777 C C . LEU A 1 90 ? -2.851 -6.025 2.880 1.00 98.06 90 LEU A C 1
ATOM 779 O O . LEU A 1 90 ? -1.630 -5.869 2.827 1.00 98.06 90 LEU A O 1
ATOM 783 N N . ASP A 1 91 ? -3.730 -5.069 2.610 1.00 97.38 91 ASP A N 1
ATOM 784 C CA . ASP A 1 91 ? -3.416 -3.678 2.280 1.00 97.38 91 ASP A CA 1
ATOM 785 C C . ASP A 1 91 ? -3.107 -2.891 3.558 1.00 97.38 91 ASP A C 1
ATOM 787 O O . ASP A 1 91 ? -3.736 -3.139 4.590 1.00 97.38 91 ASP A O 1
ATOM 791 N N . ALA A 1 92 ? -2.151 -1.960 3.492 1.00 94.94 92 ALA A N 1
ATOM 792 C CA . ALA A 1 92 ? -1.873 -1.010 4.575 1.00 94.94 92 ALA A CA 1
ATOM 793 C C . ALA A 1 92 ? -1.604 -1.630 5.969 1.00 94.94 92 ALA A C 1
ATOM 795 O O . ALA A 1 92 ? -1.808 -0.983 7.000 1.00 94.94 92 ALA A O 1
ATOM 796 N N . ILE A 1 93 ? -1.126 -2.877 6.026 1.00 96.44 93 ILE A N 1
ATOM 797 C CA . ILE A 1 93 ? -1.007 -3.616 7.291 1.00 96.44 93 ILE A CA 1
ATOM 798 C C . ILE A 1 93 ? -0.081 -3.018 8.346 1.00 96.44 93 ILE A C 1
ATOM 800 O O . ILE A 1 93 ? -0.314 -3.323 9.509 1.00 96.44 93 ILE A O 1
ATOM 804 N N . PRO A 1 94 ? 0.918 -2.166 8.047 1.00 98.31 94 PRO A N 1
ATOM 805 C CA . PRO A 1 94 ? 1.716 -1.575 9.114 1.00 98.31 94 PRO A CA 1
ATOM 806 C C . PRO A 1 94 ? 0.959 -0.663 10.068 1.00 98.31 94 PRO A C 1
ATOM 808 O O . PRO A 1 94 ? 1.490 -0.341 11.127 1.00 98.31 94 PRO A O 1
ATOM 811 N N . TYR A 1 95 ? -0.257 -0.257 9.712 1.00 98.38 95 TYR A N 1
ATOM 812 C CA . TYR A 1 95 ? -0.939 0.868 10.334 1.00 98.38 95 TYR A CA 1
ATOM 813 C C . TYR A 1 95 ? -2.176 0.482 11.155 1.00 98.38 95 TYR A C 1
ATOM 815 O O . TYR A 1 95 ? -2.989 1.346 11.440 1.00 98.38 95 TYR A O 1
ATOM 823 N N . LEU A 1 96 ? -2.351 -0.798 11.513 1.00 98.50 96 LEU A N 1
ATOM 824 C CA . LEU A 1 96 ? -3.594 -1.271 12.146 1.00 98.50 96 LEU A CA 1
ATOM 825 C C . LEU A 1 96 ? -3.832 -0.741 13.570 1.00 98.50 96 LEU A C 1
ATOM 827 O O . LEU A 1 96 ? -4.981 -0.625 13.982 1.00 98.50 96 LEU A O 1
ATOM 831 N N . PHE A 1 97 ? -2.769 -0.498 14.338 1.00 98.81 97 PHE A N 1
ATOM 832 C CA . PHE A 1 97 ? -2.850 -0.034 15.725 1.00 98.81 97 PHE A CA 1
ATOM 833 C C . PHE A 1 97 ? -2.029 1.239 15.927 1.00 98.81 97 PHE A C 1
ATOM 835 O O . PHE A 1 97 ? -0.941 1.389 15.367 1.00 98.81 97 PHE A O 1
ATOM 842 N N . GLU A 1 98 ? -2.504 2.104 16.823 1.00 98.69 98 GLU A N 1
ATOM 843 C CA . GLU A 1 98 ? -1.839 3.344 17.219 1.00 98.69 98 GLU A CA 1
ATOM 844 C C . GLU A 1 98 ? -1.485 3.363 18.711 1.00 98.69 98 GLU A C 1
ATOM 846 O O . GLU A 1 98 ? -2.263 2.943 19.577 1.00 98.69 98 GLU A O 1
ATOM 851 N N . ARG A 1 99 ? -0.307 3.902 19.044 1.00 98.62 99 ARG A N 1
ATOM 852 C CA . ARG A 1 99 ? 0.168 4.068 20.427 1.00 98.62 99 ARG A CA 1
ATOM 853 C C . ARG A 1 99 ? 0.887 5.400 20.591 1.00 98.62 99 ARG A C 1
ATOM 855 O O . ARG A 1 99 ? 1.696 5.786 19.754 1.00 98.62 99 ARG A O 1
ATOM 862 N N . GLU A 1 100 ? 0.617 6.078 21.704 1.00 98.12 100 GLU A N 1
ATOM 863 C CA . GLU A 1 100 ? 1.313 7.318 22.067 1.00 98.12 100 GLU A CA 1
ATOM 864 C C . GLU A 1 100 ? 2.815 7.076 22.261 1.00 98.12 100 GLU A C 1
ATOM 866 O O . GLU A 1 100 ? 3.213 6.051 22.821 1.00 98.12 100 GLU A O 1
ATOM 871 N N . GLY A 1 101 ? 3.640 8.038 21.836 1.00 97.88 101 GLY A N 1
ATOM 872 C CA . GLY A 1 101 ? 5.104 7.930 21.892 1.00 97.88 101 GLY A CA 1
ATOM 873 C C . GLY A 1 101 ? 5.692 6.906 20.915 1.00 97.88 101 GLY A C 1
ATOM 874 O O . GLY A 1 101 ? 6.746 6.331 21.188 1.00 97.88 101 GLY A O 1
ATOM 875 N N . THR A 1 102 ? 4.971 6.615 19.829 1.00 98.31 102 THR A N 1
ATOM 876 C CA . THR A 1 102 ? 5.432 5.775 18.719 1.00 98.31 102 THR A CA 1
ATOM 877 C C . THR A 1 102 ? 5.016 6.403 17.392 1.00 98.31 102 THR A C 1
ATOM 879 O O . THR A 1 102 ? 4.041 7.153 17.331 1.00 98.31 102 THR A O 1
ATOM 882 N N . ASN A 1 103 ? 5.668 6.012 16.299 1.00 97.62 103 ASN A N 1
ATOM 883 C CA . ASN A 1 103 ? 5.267 6.407 14.945 1.00 97.62 103 ASN A CA 1
ATOM 884 C C . ASN A 1 103 ? 3.972 5.724 14.446 1.00 97.62 103 ASN A C 1
ATOM 886 O O . ASN A 1 103 ? 3.545 5.998 13.325 1.00 97.62 103 ASN A O 1
ATOM 890 N N . CYS A 1 104 ? 3.348 4.855 15.256 1.00 98.44 104 CYS A N 1
ATOM 891 C CA . CYS A 1 104 ? 2.148 4.086 14.910 1.00 98.44 104 CYS A CA 1
ATOM 892 C C . CYS A 1 104 ? 2.320 3.206 13.656 1.00 98.44 104 CYS A C 1
ATOM 894 O O . CYS A 1 104 ? 1.393 3.049 12.862 1.00 98.44 104 CYS A O 1
ATOM 896 N N . GLU A 1 105 ? 3.520 2.665 13.437 1.00 98.38 105 GLU A N 1
ATOM 897 C CA . GLU A 1 105 ? 3.806 1.707 12.365 1.00 98.38 105 GLU A CA 1
ATOM 898 C C . GLU A 1 105 ? 4.450 0.445 12.957 1.00 98.38 105 GLU A C 1
ATOM 900 O O . GLU A 1 105 ? 5.200 0.531 13.928 1.00 98.38 105 GLU A O 1
ATOM 905 N N . ASN A 1 106 ? 4.174 -0.728 12.377 1.00 98.06 106 ASN A N 1
ATOM 906 C CA . ASN A 1 106 ? 4.832 -2.002 12.726 1.00 98.06 106 ASN A CA 1
ATOM 907 C C . ASN A 1 106 ? 4.694 -2.404 14.214 1.00 98.06 106 ASN A C 1
ATOM 909 O O . ASN A 1 106 ? 5.568 -3.063 14.780 1.00 98.06 106 ASN A O 1
ATOM 913 N N . LEU A 1 107 ? 3.613 -1.984 14.881 1.00 98.50 107 LEU A N 1
ATOM 914 C CA . LEU A 1 107 ? 3.447 -2.233 16.312 1.00 98.50 107 LEU A CA 1
ATOM 915 C C . LEU A 1 107 ? 3.276 -3.733 16.624 1.00 98.50 107 LEU A C 1
ATOM 917 O O . LEU A 1 107 ? 2.672 -4.463 15.835 1.00 98.50 107 LEU A O 1
ATOM 921 N N . PRO A 1 108 ? 3.728 -4.218 17.796 1.00 98.56 108 PRO A N 1
ATOM 922 C CA . PRO A 1 108 ? 3.561 -5.621 18.181 1.00 98.56 108 PRO A CA 1
ATOM 923 C C . PRO A 1 108 ? 2.106 -6.109 18.146 1.00 98.56 108 PRO A C 1
ATOM 925 O O . PRO A 1 108 ? 1.852 -7.265 17.819 1.00 98.56 108 PRO A O 1
ATOM 928 N N . GLU A 1 109 ? 1.138 -5.247 18.459 1.00 98.62 109 GLU A N 1
ATOM 929 C CA . GLU A 1 109 ? -0.291 -5.569 18.392 1.00 98.62 109 GLU A CA 1
ATOM 930 C C . GLU A 1 109 ? -0.779 -5.793 16.956 1.00 98.62 109 GLU A C 1
ATOM 932 O O . GLU A 1 109 ? -1.588 -6.695 16.723 1.00 98.62 109 GLU A O 1
ATOM 937 N N . THR A 1 110 ? -0.229 -5.048 15.991 1.00 98.75 110 THR A N 1
ATOM 938 C CA . THR A 1 110 ? -0.458 -5.259 14.555 1.00 98.75 110 THR A CA 1
ATOM 939 C C . THR A 1 110 ? -0.014 -6.662 14.152 1.00 98.75 110 THR A C 1
ATOM 941 O O . THR A 1 110 ? -0.820 -7.434 13.632 1.00 98.75 110 THR A O 1
ATOM 944 N N . HIS A 1 111 ? 1.225 -7.036 14.481 1.00 98.69 111 HIS A N 1
ATOM 945 C CA . HIS A 1 111 ? 1.739 -8.391 14.254 1.00 98.69 111 HIS A CA 1
ATOM 946 C C . HIS A 1 111 ? 0.896 -9.448 14.984 1.00 98.69 111 HIS A C 1
ATOM 948 O O . HIS A 1 111 ? 0.538 -10.477 14.414 1.00 98.69 111 HIS A O 1
ATOM 954 N N . GLY A 1 112 ? 0.471 -9.166 16.219 1.00 98.62 112 GLY A N 1
ATOM 955 C CA . GLY A 1 112 ? -0.418 -10.033 16.989 1.00 98.62 112 GLY A CA 1
ATOM 956 C C . GLY A 1 112 ? -1.744 -10.326 16.279 1.00 98.62 112 GLY A C 1
ATOM 957 O O . GLY A 1 112 ? -2.184 -11.477 16.255 1.00 98.62 112 GLY A O 1
ATOM 958 N N . PHE A 1 113 ? -2.372 -9.323 15.660 1.00 98.75 113 PHE A N 1
ATOM 959 C CA . PHE A 1 113 ? -3.576 -9.537 14.856 1.00 98.75 113 PHE A CA 1
ATOM 960 C C . PHE A 1 113 ? -3.279 -10.316 13.568 1.00 98.75 113 PHE A C 1
ATOM 962 O O . PHE A 1 113 ? -4.031 -11.226 13.225 1.00 98.75 113 PHE A O 1
ATOM 969 N N . ILE A 1 114 ? -2.164 -10.044 12.889 1.00 98.62 114 ILE A N 1
ATOM 970 C CA . ILE A 1 114 ? -1.770 -10.772 11.673 1.00 98.62 114 ILE A CA 1
ATOM 971 C C . ILE A 1 114 ? -1.532 -12.259 11.972 1.00 98.62 114 ILE A C 1
ATOM 973 O O . ILE A 1 114 ? -2.007 -13.106 11.215 1.00 98.62 114 ILE A O 1
ATOM 977 N N . LYS A 1 115 ? -0.918 -12.603 13.112 1.00 98.62 115 LYS A N 1
ATOM 978 C CA . LYS A 1 115 ? -0.801 -13.998 13.578 1.00 98.62 115 LYS A CA 1
ATOM 979 C C . LYS A 1 115 ? -2.166 -14.663 13.762 1.00 98.62 115 LYS A C 1
ATOM 981 O O . LYS A 1 115 ? -2.338 -15.830 13.413 1.00 98.62 115 LYS A O 1
ATOM 986 N N . ARG A 1 116 ? -3.175 -13.929 14.254 1.00 98.44 116 ARG A N 1
ATOM 987 C CA . ARG A 1 116 ? -4.560 -14.438 14.333 1.00 98.44 116 ARG A CA 1
ATOM 988 C C . ARG A 1 116 ? -5.155 -14.687 12.946 1.00 98.44 116 ARG A C 1
ATOM 990 O O . ARG A 1 116 ? -5.804 -15.711 12.753 1.00 98.44 116 ARG A O 1
ATOM 997 N N . VAL A 1 117 ? -4.930 -13.781 11.992 1.00 98.56 117 VAL A N 1
ATOM 998 C CA . VAL A 1 117 ? -5.372 -13.961 10.598 1.00 98.56 117 VAL A CA 1
ATOM 999 C C . VAL A 1 117 ? -4.689 -15.179 9.975 1.00 98.56 117 VAL A C 1
ATOM 1001 O O . VAL A 1 117 ? -5.352 -15.998 9.346 1.00 98.56 117 VAL A O 1
ATOM 1004 N N . ARG A 1 118 ? -3.382 -15.351 10.188 1.00 98.25 118 ARG A N 1
ATOM 1005 C CA . ARG A 1 118 ? -2.646 -16.518 9.702 1.00 98.25 118 ARG A CA 1
ATOM 1006 C C . ARG A 1 118 ? -3.162 -17.823 10.308 1.00 98.25 118 ARG A C 1
ATOM 1008 O O . ARG A 1 118 ? -3.386 -18.771 9.563 1.00 98.25 118 ARG A O 1
ATOM 1015 N N . ALA A 1 119 ? -3.412 -17.861 11.616 1.00 98.25 119 ALA A N 1
ATOM 1016 C CA . ALA A 1 119 ? -3.988 -19.035 12.270 1.00 98.25 119 ALA A CA 1
ATOM 1017 C C . ALA A 1 119 ? -5.345 -19.429 11.659 1.00 98.25 119 ALA A C 1
ATOM 1019 O O . ALA A 1 119 ? -5.575 -20.603 11.395 1.00 98.25 119 ALA A O 1
ATOM 1020 N N . LEU A 1 120 ? -6.205 -18.451 11.338 1.00 98.19 120 LEU A N 1
ATOM 1021 C CA . LEU A 1 120 ? -7.466 -18.697 10.627 1.00 98.19 120 LEU A CA 1
ATOM 1022 C C . LEU A 1 120 ? -7.235 -19.366 9.264 1.00 98.19 120 LEU A C 1
ATOM 1024 O O . LEU A 1 120 ? -7.945 -20.306 8.916 1.00 98.19 120 LEU A O 1
ATOM 1028 N N . PHE A 1 121 ? -6.250 -18.906 8.487 1.00 97.94 121 PHE A N 1
ATOM 1029 C CA . PHE A 1 121 ? -5.925 -19.511 7.190 1.00 97.94 121 PHE A CA 1
ATOM 1030 C C . PHE A 1 121 ? -5.438 -20.951 7.349 1.00 97.94 121 PHE A C 1
ATOM 1032 O O . PHE A 1 121 ? -5.892 -21.830 6.618 1.00 97.94 121 PHE A O 1
ATOM 1039 N N . ASP A 1 122 ? -4.545 -21.195 8.305 1.00 96.81 122 ASP A N 1
ATOM 1040 C CA . ASP A 1 122 ? -3.966 -22.519 8.526 1.00 96.81 122 ASP A CA 1
ATOM 1041 C C . ASP A 1 122 ? -5.016 -23.526 9.040 1.00 96.81 122 ASP A C 1
ATOM 1043 O O . ASP A 1 122 ? -5.029 -24.677 8.592 1.00 96.81 122 ASP A O 1
ATOM 1047 N N . ASP A 1 123 ? -5.927 -23.091 9.919 1.00 98.19 123 ASP A N 1
ATOM 1048 C CA . ASP A 1 123 ? -6.947 -23.946 10.538 1.00 98.19 123 ASP A CA 1
ATOM 1049 C C . ASP A 1 123 ? -8.168 -24.186 9.634 1.00 98.19 123 ASP A C 1
ATOM 1051 O O . ASP A 1 123 ? -8.679 -25.308 9.553 1.00 98.19 123 ASP A O 1
ATOM 1055 N N . GLU A 1 124 ? -8.664 -23.139 8.967 1.00 98.38 124 GLU A N 1
ATOM 1056 C CA . GLU A 1 124 ? -9.945 -23.172 8.248 1.00 98.38 124 GLU A CA 1
ATOM 1057 C C . GLU A 1 124 ? -9.767 -23.304 6.721 1.00 98.38 124 GLU A C 1
ATOM 1059 O O . GLU A 1 124 ? -10.623 -23.886 6.049 1.00 98.38 124 GLU A O 1
ATOM 1064 N N . TYR A 1 125 ? -8.648 -22.827 6.156 1.00 98.19 125 TYR A N 1
ATOM 1065 C CA . TYR A 1 125 ? -8.457 -22.701 4.702 1.00 98.19 125 TYR A CA 1
ATOM 1066 C C . TYR A 1 125 ? -7.051 -23.121 4.223 1.00 98.19 125 TYR A C 1
ATOM 1068 O O . TYR A 1 125 ? -6.330 -22.326 3.606 1.00 98.19 125 TYR A O 1
ATOM 1076 N N . PRO A 1 126 ? -6.645 -24.388 4.432 1.00 97.12 126 PRO A N 1
ATOM 1077 C CA . PRO A 1 126 ? -5.308 -24.849 4.073 1.00 97.12 126 PRO A CA 1
ATOM 1078 C C . PRO A 1 126 ? -5.029 -24.698 2.570 1.00 97.12 126 PRO A C 1
ATOM 10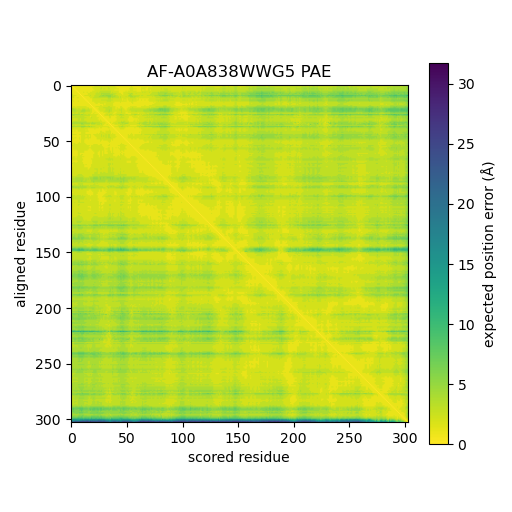80 O O . PRO A 1 126 ? -5.855 -25.040 1.720 1.00 97.12 126 PRO A O 1
ATOM 1083 N N . GLY A 1 127 ? -3.827 -24.220 2.240 1.00 95.81 127 GLY A N 1
ATOM 1084 C CA . GLY A 1 127 ? -3.376 -23.990 0.861 1.00 95.81 127 GLY A CA 1
ATOM 1085 C C . GLY A 1 127 ? -3.703 -22.604 0.298 1.00 95.81 127 GLY A C 1
ATOM 1086 O O . GLY A 1 127 ? -3.379 -22.339 -0.859 1.00 95.81 127 GLY A O 1
ATOM 1087 N N . ARG A 1 128 ? -4.320 -21.724 1.095 1.00 97.69 128 ARG A N 1
ATOM 1088 C CA . ARG A 1 128 ? -4.506 -20.304 0.770 1.00 97.69 128 ARG A CA 1
ATOM 1089 C C . ARG A 1 128 ? -3.311 -19.476 1.237 1.00 97.69 128 ARG A C 1
ATOM 1091 O O . ARG A 1 128 ? -2.547 -19.924 2.089 1.00 97.69 128 ARG A O 1
ATOM 1098 N N . PHE A 1 129 ? -3.139 -18.276 0.684 1.00 96.44 129 PHE A N 1
ATOM 1099 C CA . PHE A 1 129 ? -1.997 -17.417 1.018 1.00 96.44 129 PHE A CA 1
ATOM 1100 C C . PHE A 1 129 ? -2.393 -15.990 1.414 1.00 96.44 129 PHE A C 1
ATOM 1102 O O . PHE A 1 129 ? -3.376 -15.430 0.928 1.00 96.44 129 PHE A O 1
ATOM 1109 N N . LEU A 1 130 ? -1.573 -15.392 2.273 1.00 98.31 130 LEU A N 1
ATOM 1110 C CA . LEU A 1 130 ? -1.585 -13.984 2.643 1.00 98.31 130 LEU A CA 1
ATOM 1111 C C . LEU A 1 130 ? -0.383 -13.286 2.014 1.00 98.31 130 LEU A C 1
ATOM 1113 O O . LEU A 1 130 ? 0.739 -13.795 2.058 1.00 98.31 130 LEU A O 1
ATOM 1117 N N . LEU A 1 131 ? -0.625 -12.109 1.447 1.00 98.62 131 LEU A N 1
ATOM 1118 C CA . LEU A 1 131 ? 0.399 -11.243 0.878 1.00 98.62 131 LEU A CA 1
ATOM 1119 C C . LEU A 1 131 ? 0.400 -9.894 1.595 1.00 98.62 131 LEU A C 1
ATOM 1121 O O . LEU A 1 131 ? -0.539 -9.115 1.458 1.00 98.62 131 LEU A O 1
ATOM 1125 N N . ALA A 1 132 ? 1.470 -9.610 2.323 1.00 98.50 132 ALA A N 1
ATOM 1126 C CA . ALA A 1 132 ? 1.694 -8.359 3.019 1.00 98.50 132 ALA A CA 1
ATOM 1127 C C . ALA A 1 132 ? 2.067 -7.225 2.058 1.00 98.50 132 ALA A C 1
ATOM 1129 O O . ALA A 1 132 ? 3.068 -7.291 1.332 1.00 98.50 132 ALA A O 1
ATOM 1130 N N . GLU A 1 133 ? 1.305 -6.137 2.116 1.00 98.00 133 GLU A N 1
ATOM 1131 C CA . GLU A 1 133 ? 1.785 -4.830 1.697 1.00 98.00 133 GLU A CA 1
ATOM 1132 C C . GLU A 1 133 ? 2.399 -4.082 2.886 1.00 98.00 133 GLU A C 1
ATOM 1134 O O . GLU A 1 133 ? 1.725 -3.341 3.597 1.00 98.00 133 GLU A O 1
ATOM 1139 N N . ALA A 1 134 ? 3.707 -4.250 3.068 1.00 96.69 134 ALA A N 1
ATOM 1140 C CA . ALA A 1 134 ? 4.495 -3.471 4.015 1.00 96.69 134 ALA A CA 1
ATOM 1141 C C . ALA A 1 134 ? 5.605 -2.726 3.261 1.00 96.69 134 ALA A C 1
ATOM 1143 O O . ALA A 1 134 ? 6.646 -3.294 2.931 1.00 96.69 134 ALA A O 1
ATOM 1144 N N . ASN A 1 135 ? 5.379 -1.448 2.948 1.00 95.38 135 ASN A N 1
ATOM 1145 C CA . ASN A 1 135 ? 6.412 -0.571 2.396 1.00 95.38 135 ASN A CA 1
ATOM 1146 C C . ASN A 1 135 ? 7.281 -0.021 3.536 1.00 95.38 135 ASN A C 1
ATOM 1148 O O . ASN A 1 135 ? 7.073 1.105 3.972 1.00 95.38 135 ASN A O 1
ATOM 1152 N N . GLN A 1 136 ? 8.201 -0.843 4.041 1.00 94.44 136 GLN A N 1
ATOM 1153 C CA . GLN A 1 136 ? 9.047 -0.558 5.209 1.00 94.44 136 GLN A CA 1
ATOM 1154 C C . GLN A 1 136 ? 10.528 -0.861 4.910 1.00 94.44 136 GLN A C 1
ATOM 1156 O O . GLN A 1 136 ? 10.870 -1.299 3.801 1.00 94.44 136 GLN A O 1
ATOM 1161 N N . MET A 1 137 ? 11.422 -0.623 5.874 1.00 93.38 137 MET A N 1
ATOM 1162 C CA . MET A 1 137 ? 12.825 -1.038 5.759 1.00 93.38 137 MET A CA 1
ATOM 1163 C C . MET A 1 137 ? 12.950 -2.576 5.749 1.00 93.38 137 MET A C 1
ATOM 1165 O O . MET A 1 137 ? 12.046 -3.265 6.217 1.00 93.38 137 MET A O 1
ATOM 1169 N N . PRO A 1 138 ? 14.027 -3.164 5.182 1.00 92.31 138 PRO A N 1
ATOM 1170 C CA . PRO A 1 138 ? 14.108 -4.614 4.972 1.00 92.31 138 PRO A CA 1
ATOM 1171 C C . PRO A 1 138 ? 13.845 -5.474 6.213 1.00 92.31 138 PRO A C 1
ATOM 1173 O O . PRO A 1 138 ? 13.137 -6.470 6.121 1.00 92.31 138 PRO A O 1
ATOM 1176 N N . ASP A 1 139 ? 14.404 -5.097 7.358 1.00 93.25 139 ASP A N 1
ATOM 1177 C CA . ASP A 1 139 ? 14.236 -5.781 8.639 1.00 93.25 139 ASP A CA 1
ATOM 1178 C C . ASP A 1 139 ? 12.795 -5.719 9.155 1.00 93.25 139 ASP A C 1
ATOM 1180 O O . ASP A 1 139 ? 12.261 -6.730 9.611 1.00 93.25 139 ASP A O 1
ATOM 1184 N N . GLU A 1 140 ? 12.140 -4.571 9.003 1.00 95.38 140 GLU A N 1
ATOM 1185 C CA . GLU A 1 140 ? 10.733 -4.388 9.358 1.00 95.38 140 GLU A CA 1
ATOM 1186 C C . GLU A 1 140 ? 9.803 -5.185 8.436 1.00 95.38 140 GLU A C 1
ATOM 1188 O O . GLU A 1 140 ? 8.849 -5.796 8.907 1.00 95.38 140 GLU A O 1
ATOM 1193 N N . VAL A 1 141 ? 10.087 -5.248 7.127 1.00 96.00 141 VAL A N 1
ATOM 1194 C CA . VAL A 1 141 ? 9.285 -6.065 6.199 1.00 96.00 141 VAL A CA 1
ATOM 1195 C C . VAL A 1 141 ? 9.428 -7.554 6.515 1.00 96.00 141 VAL A C 1
ATOM 1197 O O . VAL A 1 141 ? 8.443 -8.286 6.457 1.00 96.00 141 VAL A O 1
ATOM 1200 N N . VAL A 1 142 ? 10.631 -8.016 6.880 1.00 97.38 142 VAL A N 1
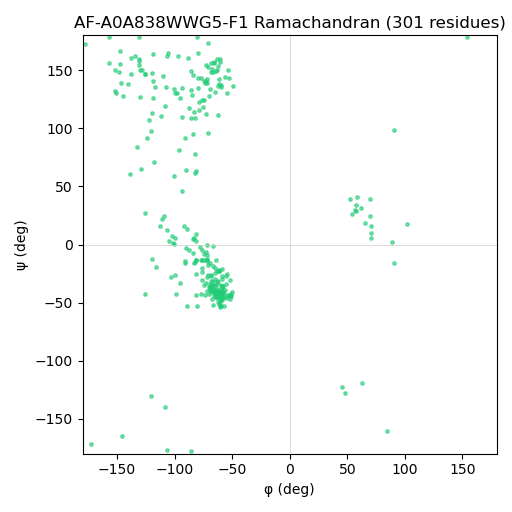ATOM 1201 C CA . VAL A 1 142 ? 10.855 -9.424 7.245 1.00 97.38 142 VAL A CA 1
ATOM 1202 C C . VAL A 1 142 ? 10.036 -9.834 8.473 1.00 97.38 142 VAL A C 1
ATOM 1204 O O . VAL A 1 142 ? 9.586 -10.978 8.536 1.00 97.38 142 VAL A O 1
ATOM 1207 N N . ALA A 1 143 ? 9.769 -8.914 9.406 1.00 97.69 143 ALA A N 1
ATOM 1208 C CA . ALA A 1 143 ? 8.936 -9.199 10.574 1.00 97.69 143 ALA A CA 1
ATOM 1209 C C . ALA A 1 143 ? 7.516 -9.666 10.200 1.00 97.69 143 ALA A C 1
ATOM 1211 O O . ALA A 1 143 ? 6.939 -10.469 10.923 1.00 97.69 143 ALA A O 1
ATOM 1212 N N . TYR A 1 144 ? 6.984 -9.264 9.038 1.00 98.44 144 TYR A N 1
ATOM 1213 C CA . TYR A 1 144 ? 5.655 -9.682 8.561 1.00 98.44 144 TYR A CA 1
ATOM 1214 C C . TYR A 1 144 ? 5.572 -11.133 8.078 1.00 98.44 144 TYR A C 1
ATOM 1216 O O . TYR A 1 144 ? 4.477 -11.613 7.777 1.00 98.44 144 TYR A O 1
ATOM 1224 N N . PHE A 1 145 ? 6.699 -11.846 7.995 1.00 98.50 145 PHE A N 1
ATOM 1225 C CA . PHE A 1 145 ? 6.686 -13.301 7.833 1.00 98.50 145 PHE A CA 1
ATOM 1226 C C . PHE A 1 145 ? 6.491 -14.031 9.169 1.00 98.50 145 PHE A C 1
ATOM 1228 O O . PHE A 1 145 ? 6.130 -15.209 9.173 1.00 98.50 145 PHE A O 1
ATOM 1235 N N . GLY A 1 146 ? 6.675 -13.336 10.294 1.00 97.44 146 GLY A N 1
ATOM 1236 C CA . GLY A 1 146 ? 6.538 -13.880 11.637 1.00 97.44 146 GLY A CA 1
ATOM 1237 C C . GLY A 1 146 ? 7.799 -14.587 12.134 1.00 97.44 146 GLY A C 1
ATOM 1238 O O . GLY A 1 146 ? 8.913 -14.373 11.652 1.00 97.44 146 GLY A O 1
ATOM 1239 N N . GLU A 1 147 ? 7.626 -15.440 13.137 1.00 94.31 147 GLU A N 1
ATOM 1240 C CA . GLU A 1 147 ? 8.707 -16.143 13.830 1.00 94.31 147 GLU A CA 1
ATOM 1241 C C . GLU A 1 147 ? 8.787 -17.628 13.442 1.00 94.31 147 GLU A C 1
ATOM 1243 O O . GLU A 1 147 ? 7.854 -18.214 12.894 1.00 94.31 147 GLU A O 1
ATOM 1248 N N . GLY A 1 148 ? 9.910 -18.277 13.769 1.00 93.00 148 GLY A N 1
ATOM 1249 C CA . GLY A 1 148 ? 10.089 -19.716 13.559 1.00 93.00 148 GLY A CA 1
ATOM 1250 C C . GLY A 1 148 ? 10.029 -20.102 12.079 1.00 93.00 148 GLY A C 1
ATOM 1251 O O . GLY A 1 148 ? 10.863 -19.656 11.296 1.00 93.00 148 GLY A O 1
ATOM 1252 N N . ASP A 1 149 ? 9.059 -20.945 11.718 1.00 92.00 149 ASP A N 1
ATOM 1253 C CA . ASP A 1 149 ? 8.792 -21.345 10.326 1.00 92.00 149 ASP A CA 1
ATOM 1254 C C . ASP A 1 149 ? 7.745 -20.442 9.641 1.00 92.00 149 ASP A C 1
ATOM 1256 O O . ASP A 1 149 ? 7.191 -20.798 8.609 1.00 92.00 149 ASP A O 1
ATOM 1260 N N . GLY A 1 150 ? 7.466 -19.269 10.213 1.00 95.94 150 GLY A N 1
ATOM 1261 C CA . GLY A 1 150 ? 6.575 -18.250 9.670 1.00 95.94 150 GLY A CA 1
ATOM 1262 C C . GLY A 1 150 ? 5.127 -18.413 10.128 1.00 95.94 150 GLY A C 1
ATOM 1263 O O . GLY A 1 150 ? 4.365 -19.193 9.550 1.00 95.94 150 GLY A O 1
ATOM 1264 N N . ASP A 1 151 ? 4.736 -17.640 11.143 1.00 97.81 151 ASP A N 1
ATOM 1265 C CA . ASP A 1 151 ? 3.394 -17.608 11.743 1.00 97.81 151 ASP A CA 1
ATOM 1266 C C . ASP A 1 151 ? 2.577 -16.348 11.387 1.00 97.81 151 ASP A C 1
ATOM 1268 O O . ASP A 1 151 ? 1.512 -16.124 11.959 1.00 97.81 151 ASP A O 1
ATOM 1272 N N . GLU A 1 152 ? 3.027 -15.562 10.402 1.00 98.56 152 GLU A N 1
ATOM 1273 C CA . GLU A 1 152 ? 2.303 -14.407 9.846 1.00 98.56 152 GLU A CA 1
ATOM 1274 C C . GLU A 1 152 ? 2.046 -14.578 8.334 1.00 98.56 152 GLU A C 1
ATOM 1276 O O . GLU A 1 152 ? 1.523 -15.612 7.912 1.00 98.56 152 GLU A O 1
ATOM 1281 N N . CYS A 1 153 ? 2.360 -13.595 7.485 1.00 98.50 153 CYS A N 1
ATOM 1282 C CA . CYS A 1 153 ? 2.066 -13.668 6.054 1.00 98.50 153 CYS A CA 1
ATOM 1283 C C . CYS A 1 153 ? 3.004 -14.649 5.338 1.00 98.50 153 CYS A C 1
ATOM 1285 O O . CYS A 1 153 ? 4.208 -14.647 5.568 1.00 98.50 153 CYS A O 1
ATOM 1287 N N . GLN A 1 154 ? 2.478 -15.451 4.407 1.00 98.50 154 GLN A N 1
ATOM 1288 C CA . GLN A 1 154 ? 3.308 -16.324 3.566 1.00 98.50 154 GLN A CA 1
ATOM 1289 C C . GLN A 1 154 ? 4.110 -15.524 2.536 1.00 98.50 154 GLN A C 1
ATOM 1291 O O . GLN A 1 154 ? 5.176 -15.955 2.101 1.00 98.50 154 GLN A O 1
ATOM 1296 N N . MET A 1 155 ? 3.599 -14.366 2.117 1.00 98.69 155 MET A N 1
ATOM 1297 C CA . MET A 1 155 ? 4.279 -13.489 1.178 1.00 98.69 155 MET A CA 1
ATOM 1298 C C . MET A 1 155 ? 4.331 -12.052 1.675 1.00 98.69 155 MET A C 1
ATOM 1300 O O . MET A 1 155 ? 3.407 -11.587 2.331 1.00 98.69 155 MET A O 1
ATOM 1304 N N . ALA A 1 156 ? 5.368 -11.318 1.280 1.00 98.50 156 ALA A N 1
ATOM 1305 C CA . ALA A 1 156 ? 5.441 -9.867 1.421 1.00 98.50 156 ALA A CA 1
ATOM 1306 C C . ALA A 1 156 ? 6.034 -9.262 0.150 1.00 98.50 156 ALA A C 1
ATOM 1308 O O . ALA A 1 156 ? 6.883 -9.877 -0.501 1.00 98.50 156 ALA A O 1
ATOM 1309 N N . PHE A 1 157 ? 5.601 -8.064 -0.232 1.00 98.44 157 PHE A N 1
ATOM 1310 C CA . PHE A 1 157 ? 6.231 -7.361 -1.347 1.00 98.44 157 PHE A CA 1
ATOM 1311 C C . PHE A 1 157 ? 7.642 -6.903 -0.981 1.00 98.44 157 PHE A C 1
ATOM 1313 O O . PHE A 1 157 ? 7.863 -6.274 0.051 1.00 98.44 157 PHE A O 1
ATOM 1320 N N . HIS A 1 158 ? 8.601 -7.140 -1.873 1.00 97.44 158 HIS A N 1
ATOM 1321 C CA . HIS A 1 158 ? 9.982 -6.711 -1.680 1.00 97.44 158 HIS A CA 1
ATOM 1322 C C . HIS A 1 158 ? 10.160 -5.231 -2.073 1.00 97.44 158 HIS A C 1
ATOM 1324 O O . HIS A 1 158 ? 10.928 -4.890 -2.973 1.00 97.44 158 HIS A O 1
ATOM 1330 N N . PHE A 1 159 ? 9.450 -4.327 -1.391 1.00 95.44 159 PHE A N 1
ATOM 1331 C CA . PHE A 1 159 ? 9.559 -2.878 -1.600 1.00 95.44 159 PHE A CA 1
ATOM 1332 C C . PHE A 1 159 ? 11.006 -2.353 -1.580 1.00 95.44 159 PHE A C 1
ATOM 1334 O O . PHE A 1 159 ? 11.340 -1.565 -2.468 1.00 95.44 159 PHE A O 1
ATOM 1341 N N . PRO A 1 160 ? 11.908 -2.815 -0.685 1.00 94.31 160 PRO A N 1
ATOM 1342 C CA . PRO A 1 160 ? 13.270 -2.289 -0.639 1.00 94.31 160 PRO A CA 1
ATOM 1343 C C . PRO A 1 160 ? 14.071 -2.442 -1.939 1.00 94.31 160 PRO A C 1
ATOM 1345 O O . PRO A 1 160 ? 14.825 -1.530 -2.293 1.00 94.31 160 PRO A O 1
ATOM 1348 N N . VAL A 1 161 ? 13.904 -3.555 -2.674 1.00 95.88 161 VAL A N 1
ATOM 1349 C CA . VAL A 1 161 ? 14.676 -3.822 -3.902 1.00 95.88 161 VAL A CA 1
ATOM 1350 C C . VAL A 1 161 ? 14.172 -3.003 -5.090 1.00 95.88 161 VAL A C 1
ATOM 1352 O O . VAL A 1 161 ? 14.966 -2.615 -5.950 1.00 95.88 161 VAL A O 1
ATOM 1355 N N . MET A 1 162 ? 12.871 -2.695 -5.129 1.00 97.06 162 MET A N 1
ATOM 1356 C CA . MET A 1 162 ? 12.213 -2.093 -6.291 1.00 97.06 162 MET A CA 1
ATOM 1357 C C . MET A 1 162 ? 12.861 -0.755 -6.710 1.00 97.06 162 MET A C 1
ATOM 1359 O O . MET A 1 162 ? 13.318 -0.674 -7.855 1.00 97.06 162 MET A O 1
ATOM 1363 N N . PRO A 1 163 ? 13.054 0.258 -5.836 1.00 96.94 163 PRO A N 1
ATOM 1364 C CA . PRO A 1 163 ? 13.719 1.506 -6.223 1.00 96.94 163 PRO A CA 1
ATOM 1365 C C . PRO A 1 163 ? 15.177 1.298 -6.653 1.00 96.94 163 PRO A C 1
ATOM 1367 O O . PRO A 1 163 ? 15.671 1.982 -7.553 1.00 96.94 163 PRO A O 1
ATOM 1370 N N . ARG A 1 164 ? 15.868 0.315 -6.056 1.00 97.50 164 ARG A N 1
ATOM 1371 C CA . ARG A 1 164 ? 17.279 0.027 -6.345 1.00 97.50 164 ARG A CA 1
ATOM 1372 C C . ARG A 1 164 ? 17.470 -0.597 -7.724 1.00 97.50 164 ARG A C 1
ATOM 1374 O O . ARG A 1 164 ? 18.511 -0.357 -8.332 1.00 97.50 164 ARG A O 1
ATOM 1381 N N . ILE A 1 165 ? 16.466 -1.291 -8.270 1.00 97.81 165 ILE A N 1
ATOM 1382 C CA . ILE A 1 165 ? 16.472 -1.739 -9.673 1.00 97.81 165 ILE A CA 1
ATOM 1383 C C . ILE A 1 165 ? 16.554 -0.529 -10.614 1.00 97.81 165 ILE A C 1
ATOM 1385 O O . ILE A 1 165 ? 17.433 -0.471 -11.477 1.00 97.81 165 ILE A O 1
ATOM 1389 N N . PHE A 1 166 ? 15.702 0.480 -10.414 1.00 98.00 166 PHE A N 1
ATOM 1390 C CA . PHE A 1 166 ? 15.720 1.701 -11.227 1.00 98.00 166 PHE A CA 1
ATOM 1391 C C . PHE A 1 166 ? 17.015 2.496 -11.040 1.00 98.00 166 PHE A C 1
ATOM 1393 O O . PHE A 1 166 ? 17.597 2.976 -12.018 1.00 98.00 166 PHE A O 1
ATOM 1400 N N . MET A 1 167 ? 17.512 2.614 -9.808 1.00 97.19 167 MET A N 1
ATOM 1401 C CA . MET A 1 167 ? 18.810 3.244 -9.567 1.00 97.19 167 MET A CA 1
ATOM 1402 C C . MET A 1 167 ? 19.939 2.495 -10.275 1.00 97.19 167 MET A C 1
ATOM 1404 O O . MET A 1 167 ? 20.782 3.134 -10.897 1.00 97.19 167 MET A O 1
ATOM 1408 N N . GLY A 1 168 ? 19.956 1.163 -10.213 1.00 97.50 168 GLY A N 1
ATOM 1409 C CA . GLY A 1 168 ? 21.001 0.345 -10.819 1.00 97.50 168 GLY A CA 1
ATOM 1410 C C . GLY A 1 168 ? 21.028 0.444 -12.343 1.00 97.50 168 GLY A C 1
ATOM 1411 O O . GLY A 1 168 ? 22.099 0.614 -12.925 1.00 97.50 168 GLY A O 1
ATOM 1412 N N . ILE A 1 169 ? 19.852 0.444 -12.985 1.00 96.69 169 ILE A N 1
ATOM 1413 C CA . ILE A 1 169 ? 19.725 0.652 -14.436 1.00 96.69 169 ILE A CA 1
ATOM 1414 C C . ILE A 1 169 ? 20.254 2.034 -14.839 1.00 96.69 169 ILE A C 1
ATOM 1416 O O . ILE A 1 169 ? 21.005 2.137 -15.804 1.00 96.69 169 ILE A O 1
ATOM 1420 N N . HIS A 1 170 ? 19.899 3.099 -14.109 1.00 96.25 170 HIS A N 1
ATOM 1421 C CA . HIS A 1 170 ? 20.360 4.450 -14.453 1.00 96.25 170 HIS A CA 1
ATOM 1422 C C . HIS A 1 170 ? 21.852 4.659 -14.163 1.00 96.25 170 HIS A C 1
ATOM 1424 O O . HIS A 1 170 ? 22.543 5.311 -14.939 1.00 96.25 170 HIS A O 1
ATOM 1430 N N . ARG A 1 171 ? 22.358 4.123 -13.044 1.00 96.44 171 ARG A N 1
ATOM 1431 C CA . ARG A 1 171 ? 23.771 4.234 -12.637 1.00 96.44 171 ARG A CA 1
ATOM 1432 C C . ARG A 1 171 ? 24.699 3.306 -13.419 1.00 96.44 171 ARG A C 1
ATOM 1434 O O . ARG A 1 171 ? 25.901 3.354 -13.177 1.00 96.44 171 ARG A O 1
ATOM 1441 N N . GLU A 1 172 ? 24.154 2.448 -14.283 1.00 96.94 172 GLU A N 1
ATOM 1442 C CA . GLU A 1 172 ? 24.893 1.383 -14.973 1.00 96.94 172 GLU A CA 1
ATOM 1443 C C . GLU A 1 172 ? 25.690 0.508 -13.985 1.00 96.94 172 GLU A C 1
ATOM 1445 O O . GLU A 1 172 ? 26.828 0.111 -14.230 1.0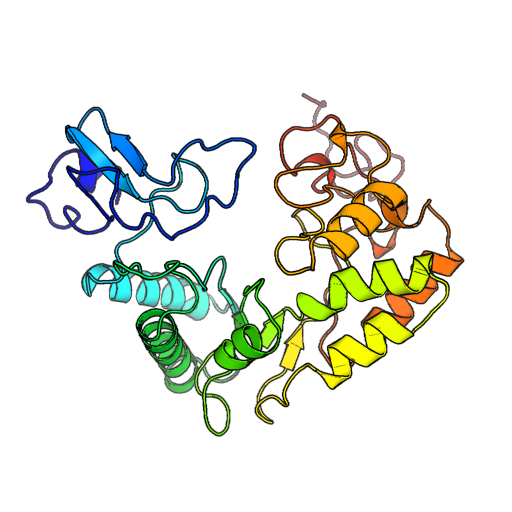0 96.94 172 GLU A O 1
ATOM 1450 N N . SER A 1 173 ? 25.095 0.231 -12.821 1.00 97.56 173 SER A N 1
ATOM 1451 C CA . SER A 1 173 ? 25.751 -0.472 -11.721 1.00 97.56 173 SER A CA 1
ATOM 1452 C C . SER A 1 173 ? 24.772 -1.371 -10.980 1.00 97.56 173 SER A C 1
ATOM 1454 O O . SER A 1 173 ? 23.735 -0.918 -10.507 1.00 97.56 173 SER A O 1
ATOM 1456 N N . ALA A 1 174 ? 25.127 -2.646 -10.813 1.00 97.25 174 ALA A N 1
ATOM 1457 C CA . ALA A 1 174 ? 24.340 -3.593 -10.021 1.00 97.25 174 ALA A CA 1
ATOM 1458 C C . ALA A 1 174 ? 24.469 -3.361 -8.502 1.00 97.25 174 ALA A C 1
ATOM 1460 O O . ALA A 1 174 ? 23.745 -3.980 -7.727 1.00 97.25 174 ALA A O 1
ATOM 1461 N N . GLN A 1 175 ? 25.376 -2.477 -8.070 1.00 97.88 175 GLN A N 1
ATOM 1462 C CA . GLN A 1 175 ? 25.734 -2.297 -6.664 1.00 97.88 175 GLN A CA 1
ATOM 1463 C C . GLN A 1 175 ? 24.537 -1.961 -5.751 1.00 97.88 175 GLN A C 1
ATOM 1465 O O . GLN A 1 175 ? 24.404 -2.638 -4.735 1.00 97.88 175 GLN A O 1
ATOM 1470 N N . PRO A 1 176 ? 23.609 -1.040 -6.106 1.00 96.62 176 PRO A N 1
ATOM 1471 C CA . PRO A 1 176 ? 22.444 -0.758 -5.262 1.00 96.62 176 PRO A CA 1
ATOM 1472 C C . PRO A 1 176 ? 21.557 -1.988 -5.030 1.00 96.62 176 PRO A C 1
ATOM 1474 O O . PRO A 1 176 ? 21.002 -2.152 -3.951 1.00 96.62 176 PRO A O 1
ATOM 1477 N N . ILE A 1 177 ? 21.437 -2.861 -6.037 1.00 97.69 177 ILE A N 1
ATOM 1478 C CA . ILE A 1 177 ? 20.650 -4.098 -5.954 1.00 97.69 177 ILE A CA 1
ATOM 1479 C C . ILE A 1 177 ? 21.385 -5.123 -5.081 1.00 97.69 177 ILE A C 1
ATOM 1481 O O . ILE A 1 177 ? 20.777 -5.769 -4.237 1.00 97.69 177 ILE A O 1
ATOM 1485 N N . ILE A 1 178 ? 22.701 -5.261 -5.259 1.00 97.88 178 ILE A N 1
ATOM 1486 C CA . ILE A 1 178 ? 23.520 -6.195 -4.477 1.00 97.88 178 ILE A CA 1
ATOM 1487 C C . ILE A 1 178 ? 23.509 -5.827 -2.993 1.00 97.88 178 ILE A C 1
ATOM 1489 O O . ILE A 1 178 ? 23.383 -6.719 -2.159 1.00 97.88 178 ILE A O 1
ATOM 1493 N N . ASP A 1 179 ? 23.661 -4.544 -2.665 1.00 96.25 179 ASP A N 1
ATOM 1494 C CA . ASP A 1 179 ? 23.722 -4.104 -1.272 1.00 96.25 179 ASP A CA 1
ATOM 1495 C C . ASP A 1 179 ? 22.376 -4.298 -0.575 1.00 96.25 179 ASP A C 1
ATOM 1497 O O . ASP A 1 179 ? 22.340 -4.944 0.466 1.00 96.25 179 ASP A O 1
ATOM 1501 N N . ILE A 1 180 ? 21.257 -3.896 -1.192 1.00 95.44 180 ILE A N 1
ATOM 1502 C CA . ILE A 1 180 ? 19.949 -4.082 -0.550 1.00 95.44 180 ILE A CA 1
ATOM 1503 C C . ILE A 1 180 ? 19.579 -5.561 -0.377 1.00 95.44 180 ILE A C 1
ATOM 1505 O O . ILE A 1 180 ? 19.002 -5.926 0.642 1.00 95.44 180 ILE A O 1
ATOM 1509 N N . LEU A 1 181 ? 19.947 -6.436 -1.322 1.00 96.12 181 LEU A N 1
ATOM 1510 C CA . LEU A 1 181 ? 19.736 -7.882 -1.180 1.00 96.12 181 LEU A CA 1
ATOM 1511 C C . LEU A 1 181 ? 20.631 -8.495 -0.099 1.00 96.12 181 LEU A C 1
ATOM 1513 O O . LEU A 1 181 ? 20.220 -9.444 0.558 1.00 96.12 181 LEU A O 1
ATOM 1517 N N . ARG A 1 182 ? 21.851 -7.976 0.082 1.00 95.75 182 ARG A N 1
ATOM 1518 C CA . ARG A 1 182 ? 22.754 -8.408 1.157 1.00 95.75 182 ARG A CA 1
ATOM 1519 C C . ARG A 1 182 ? 22.235 -7.977 2.526 1.00 95.75 182 ARG A C 1
ATOM 1521 O O . ARG A 1 182 ? 22.375 -8.736 3.480 1.00 95.75 182 ARG A O 1
ATOM 1528 N N . ASP A 1 183 ? 21.671 -6.777 2.600 1.00 92.94 183 ASP A N 1
ATOM 1529 C CA . ASP A 1 183 ? 21.177 -6.178 3.839 1.00 92.94 183 ASP A CA 1
ATOM 1530 C C . ASP A 1 183 ? 19.774 -6.683 4.212 1.00 92.94 183 ASP A C 1
ATOM 1532 O O . ASP A 1 183 ? 19.338 -6.496 5.345 1.00 92.94 183 ASP A O 1
ATOM 1536 N N . THR A 1 184 ? 19.072 -7.351 3.289 1.00 95.38 184 THR A N 1
ATOM 1537 C CA . THR A 1 184 ? 17.773 -7.981 3.558 1.00 95.38 184 THR A CA 1
ATOM 1538 C C . THR A 1 184 ? 17.977 -9.272 4.362 1.00 95.38 184 THR A C 1
ATOM 1540 O O . THR A 1 184 ? 18.632 -10.194 3.866 1.00 95.38 184 THR A O 1
ATOM 1543 N N . PRO A 1 185 ? 17.432 -9.376 5.592 1.00 96.38 185 PRO A N 1
ATOM 1544 C CA . PRO A 1 185 ? 17.561 -10.585 6.401 1.00 96.38 185 PRO A CA 1
ATOM 1545 C C . PRO A 1 185 ? 16.943 -11.824 5.724 1.00 96.38 185 PRO A C 1
ATOM 1547 O O . PRO A 1 185 ? 16.055 -11.693 4.877 1.00 96.38 185 PRO A O 1
ATOM 1550 N N . PRO A 1 186 ? 17.382 -13.044 6.093 1.00 96.62 186 PRO A N 1
ATOM 1551 C CA . PRO A 1 186 ? 16.731 -14.262 5.626 1.0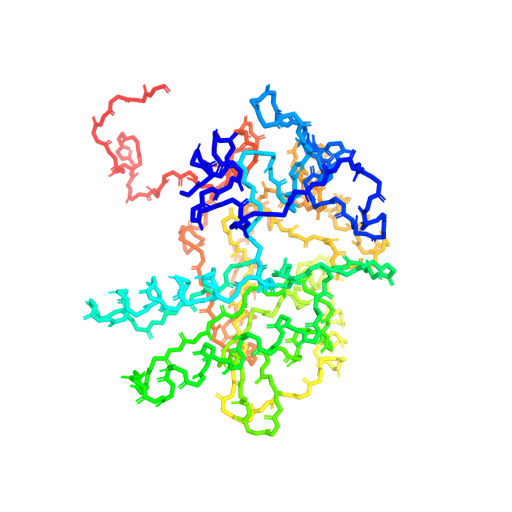0 96.62 186 PRO A CA 1
ATOM 1552 C C . PRO A 1 186 ? 15.287 -14.340 6.141 1.00 96.62 186 PRO A C 1
ATOM 1554 O O . PRO A 1 186 ? 14.980 -13.857 7.229 1.00 96.62 186 PRO A O 1
ATOM 1557 N N . ILE A 1 187 ? 14.429 -14.996 5.364 1.00 98.06 187 ILE A N 1
ATOM 1558 C CA . ILE A 1 187 ? 13.011 -15.218 5.674 1.00 98.06 187 ILE A CA 1
ATOM 1559 C C . ILE A 1 187 ? 12.773 -16.690 6.061 1.00 98.06 187 ILE A C 1
ATOM 1561 O O . ILE A 1 187 ? 13.631 -17.529 5.756 1.00 98.06 187 ILE A O 1
ATOM 1565 N N . PRO A 1 188 ? 11.644 -17.029 6.711 1.00 98.00 188 PRO A N 1
ATOM 1566 C CA . PRO A 1 188 ? 11.256 -18.420 6.950 1.00 98.00 188 PRO A CA 1
ATOM 1567 C C . PRO A 1 188 ? 11.227 -19.260 5.663 1.00 98.00 188 PRO A C 1
ATOM 1569 O O . PRO A 1 188 ? 10.941 -18.740 4.586 1.00 98.00 188 PRO A O 1
ATOM 1572 N N . GLU A 1 189 ? 11.495 -20.567 5.757 1.00 95.94 189 GLU A N 1
ATOM 1573 C CA . GLU A 1 189 ? 11.554 -21.458 4.580 1.00 95.94 189 GLU A CA 1
ATOM 1574 C C . GLU A 1 189 ? 10.192 -21.587 3.878 1.00 95.94 189 GLU A C 1
ATOM 1576 O O . GLU A 1 189 ? 10.129 -21.749 2.658 1.00 95.94 189 GLU A O 1
ATOM 1581 N N . SER A 1 190 ? 9.103 -21.464 4.640 1.00 95.31 190 SER A N 1
ATOM 1582 C CA . SER A 1 190 ? 7.727 -21.468 4.136 1.00 95.31 190 SER A CA 1
ATOM 1583 C C . SER A 1 190 ? 7.313 -20.173 3.415 1.00 95.31 190 SER A C 1
ATOM 1585 O O . SER A 1 190 ? 6.274 -20.150 2.749 1.00 95.31 190 SER A O 1
ATOM 1587 N N . ALA A 1 191 ? 8.100 -19.100 3.546 1.00 98.12 191 ALA A N 1
ATOM 1588 C CA . ALA A 1 191 ? 7.757 -17.765 3.080 1.00 98.12 191 ALA A CA 1
ATOM 1589 C C . ALA A 1 191 ? 8.350 -17.436 1.701 1.00 98.12 191 ALA A C 1
ATOM 1591 O O . ALA A 1 191 ? 9.298 -18.063 1.225 1.00 98.12 191 ALA A O 1
ATOM 1592 N N . GLN A 1 192 ? 7.796 -16.415 1.040 1.00 98.38 192 GLN A N 1
ATOM 1593 C CA . GLN A 1 192 ? 8.258 -15.993 -0.279 1.00 98.38 192 GLN A CA 1
ATOM 1594 C C . GLN A 1 192 ? 8.135 -14.485 -0.518 1.00 98.38 192 GLN A C 1
ATOM 1596 O O . GLN A 1 192 ? 7.117 -13.861 -0.233 1.00 98.38 192 GLN A O 1
ATOM 1601 N N . TRP A 1 193 ? 9.144 -13.894 -1.156 1.00 98.50 193 TRP A N 1
ATOM 1602 C CA . TRP A 1 193 ? 9.068 -12.506 -1.611 1.00 98.50 193 TRP A CA 1
ATOM 1603 C C . TRP A 1 193 ? 8.147 -12.347 -2.828 1.00 98.50 193 TRP A C 1
ATOM 1605 O O . TRP A 1 193 ? 8.186 -13.146 -3.763 1.00 98.50 193 TRP A O 1
ATOM 1615 N N . GLY A 1 194 ? 7.367 -11.268 -2.864 1.00 98.25 194 GLY A N 1
ATOM 1616 C CA . GLY A 1 194 ? 6.713 -10.753 -4.065 1.00 98.25 194 GLY A CA 1
ATOM 1617 C C . GLY A 1 194 ? 7.581 -9.686 -4.731 1.00 98.25 194 GLY A C 1
ATOM 1618 O O . GLY A 1 194 ? 7.724 -8.584 -4.200 1.00 98.25 194 GLY A O 1
ATOM 1619 N N . ILE A 1 195 ? 8.163 -9.991 -5.890 1.00 98.31 195 ILE A N 1
ATOM 1620 C CA . ILE A 1 195 ? 9.002 -9.047 -6.645 1.00 98.31 195 ILE A CA 1
ATOM 1621 C C . ILE A 1 195 ? 8.132 -8.329 -7.668 1.00 98.31 195 ILE A C 1
ATOM 1623 O O . ILE A 1 195 ? 7.350 -8.959 -8.372 1.00 98.31 195 ILE A O 1
ATOM 1627 N N . PHE A 1 196 ? 8.273 -7.014 -7.783 1.00 98.56 196 PHE A N 1
ATOM 1628 C CA . PHE A 1 196 ? 7.524 -6.211 -8.744 1.00 98.56 196 PHE A CA 1
ATOM 1629 C C . PHE A 1 196 ? 8.370 -5.029 -9.219 1.00 98.56 196 PHE A C 1
ATOM 1631 O O . PHE A 1 196 ? 9.294 -4.590 -8.533 1.00 98.56 196 PHE A O 1
ATOM 1638 N N . LEU A 1 197 ? 8.062 -4.514 -10.411 1.00 98.44 197 LEU A N 1
ATOM 1639 C CA . LEU A 1 197 ? 8.717 -3.319 -10.957 1.00 98.44 197 LEU A CA 1
ATOM 1640 C C . LEU A 1 197 ? 7.867 -2.070 -10.742 1.00 98.44 197 LEU A C 1
ATOM 1642 O O . LEU A 1 197 ? 8.394 -1.015 -10.405 1.00 98.44 197 LEU A O 1
ATOM 1646 N N . ARG A 1 198 ? 6.555 -2.186 -10.961 1.00 98.56 198 ARG A N 1
ATOM 1647 C CA . ARG A 1 198 ? 5.541 -1.140 -10.794 1.00 98.56 198 ARG A CA 1
ATOM 1648 C C . ARG A 1 198 ? 4.225 -1.775 -10.351 1.00 98.56 198 ARG A C 1
ATOM 1650 O O . ARG A 1 198 ? 4.068 -2.992 -10.406 1.00 98.56 198 ARG A O 1
ATOM 1657 N N . ASN A 1 199 ? 3.306 -0.943 -9.890 1.00 98.25 199 ASN A N 1
ATOM 1658 C CA . ASN A 1 199 ? 1.973 -1.324 -9.445 1.00 98.25 199 ASN A CA 1
ATOM 1659 C C . ASN A 1 199 ? 0.982 -0.194 -9.791 1.00 98.25 199 ASN A C 1
ATOM 1661 O O . ASN A 1 199 ? 1.278 0.682 -10.608 1.00 98.25 199 ASN A O 1
ATOM 1665 N N . HIS A 1 200 ? -0.199 -0.233 -9.178 1.00 97.50 200 HIS A N 1
ATOM 1666 C CA . HIS A 1 200 ? -1.267 0.744 -9.381 1.00 97.50 200 HIS A CA 1
ATOM 1667 C C . HIS A 1 200 ? -1.049 2.074 -8.642 1.00 97.50 200 HIS A C 1
ATOM 1669 O O . HIS A 1 200 ? -1.871 2.981 -8.791 1.00 97.50 200 HIS A O 1
ATOM 1675 N N . ASP A 1 201 ? 0.032 2.201 -7.875 1.00 96.50 201 ASP A N 1
ATOM 1676 C CA . ASP A 1 201 ? 0.414 3.416 -7.163 1.00 96.50 201 ASP A CA 1
ATOM 1677 C C . ASP A 1 201 ? 1.607 4.101 -7.832 1.00 96.50 201 ASP A C 1
ATOM 1679 O O . ASP A 1 201 ? 2.102 3.702 -8.893 1.00 96.50 201 ASP A O 1
ATOM 1683 N N . GLU A 1 202 ? 2.085 5.178 -7.230 1.00 95.56 202 GLU A N 1
ATOM 1684 C CA . GLU A 1 202 ? 3.370 5.769 -7.545 1.00 95.56 202 GLU A CA 1
ATOM 1685 C C . GLU A 1 202 ? 4.534 4.814 -7.242 1.00 95.56 202 GLU A C 1
ATOM 1687 O O . GLU A 1 202 ? 4.441 3.837 -6.501 1.00 95.56 202 GLU A O 1
ATOM 1692 N N . LEU A 1 203 ? 5.681 5.071 -7.862 1.00 96.62 203 LEU A N 1
ATOM 1693 C CA . LEU A 1 203 ? 6.939 4.484 -7.434 1.00 96.62 203 LEU A CA 1
ATOM 1694 C C . LEU A 1 203 ? 7.293 5.151 -6.108 1.00 96.62 203 LEU A C 1
ATOM 1696 O O . LEU A 1 203 ? 7.814 6.267 -6.114 1.00 96.62 203 LEU A O 1
ATOM 1700 N N . THR A 1 204 ? 6.946 4.489 -5.005 1.00 95.38 204 THR A N 1
ATOM 1701 C CA . THR A 1 204 ? 7.204 4.990 -3.654 1.00 95.38 204 THR A CA 1
ATOM 1702 C C . THR A 1 204 ? 8.702 5.144 -3.397 1.00 95.38 204 THR A C 1
ATOM 1704 O O . THR A 1 204 ? 9.518 4.295 -3.763 1.00 95.38 204 THR A O 1
ATOM 1707 N N . LEU A 1 205 ? 9.051 6.270 -2.784 1.00 96.00 205 LEU A N 1
ATOM 1708 C CA . LEU A 1 205 ? 10.387 6.652 -2.338 1.00 96.00 205 LEU A CA 1
ATOM 1709 C C . LEU A 1 205 ? 10.359 7.027 -0.847 1.00 96.00 205 LEU A C 1
ATOM 1711 O O . LEU A 1 205 ? 11.159 7.845 -0.386 1.00 96.00 205 LEU A O 1
ATOM 1715 N N . GLU A 1 206 ? 9.414 6.470 -0.092 1.00 92.25 206 GLU A N 1
ATOM 1716 C CA . GLU A 1 206 ? 9.333 6.665 1.357 1.00 92.25 206 GLU A CA 1
ATOM 1717 C C . GLU A 1 206 ? 10.535 6.018 2.050 1.00 92.25 206 GLU A C 1
ATOM 1719 O O . GLU A 1 206 ? 11.286 6.701 2.742 1.00 92.25 206 GLU A O 1
ATOM 1724 N N . MET A 1 207 ? 10.789 4.741 1.746 1.00 91.94 207 MET A N 1
ATOM 1725 C CA . MET A 1 207 ? 11.820 3.908 2.381 1.00 91.94 207 MET A CA 1
ATOM 1726 C C . MET A 1 207 ? 13.152 3.923 1.611 1.00 91.94 207 MET A C 1
ATOM 1728 O O . MET A 1 207 ? 13.778 2.897 1.312 1.00 91.94 207 MET A O 1
ATOM 1732 N N . VAL A 1 208 ? 13.581 5.128 1.231 1.00 92.88 208 VAL A N 1
ATOM 1733 C CA . VAL A 1 208 ? 14.914 5.405 0.677 1.00 92.88 208 VAL A CA 1
ATOM 1734 C C . VAL A 1 208 ? 15.533 6.601 1.396 1.00 92.88 208 VAL A C 1
ATOM 1736 O O . VAL A 1 208 ? 14.823 7.420 1.979 1.00 92.88 208 VAL A O 1
ATOM 1739 N N . THR A 1 209 ? 16.858 6.722 1.355 1.00 93.88 209 THR A N 1
ATOM 1740 C CA . THR A 1 209 ? 17.538 7.891 1.935 1.00 93.88 209 THR A CA 1
ATOM 1741 C C . THR A 1 209 ? 17.184 9.173 1.176 1.00 93.88 209 THR A C 1
ATOM 1743 O O . THR A 1 209 ? 16.835 9.131 -0.005 1.00 93.88 209 THR A O 1
ATOM 1746 N N . ASP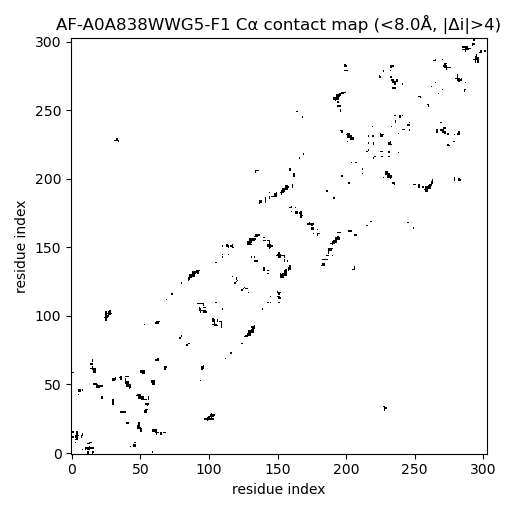 A 1 210 ? 17.328 10.334 1.817 1.00 93.94 210 ASP A N 1
ATOM 1747 C CA . ASP A 1 210 ? 17.051 11.628 1.176 1.00 93.94 210 ASP A CA 1
ATOM 1748 C C . ASP A 1 210 ? 17.874 11.833 -0.108 1.00 93.94 210 ASP A C 1
ATOM 1750 O O . ASP A 1 210 ? 17.347 12.285 -1.124 1.00 93.94 210 ASP A O 1
ATOM 1754 N N . GLU A 1 211 ? 19.144 11.411 -0.106 1.00 95.75 211 GLU A N 1
ATOM 1755 C CA . GLU A 1 211 ? 20.016 11.481 -1.284 1.00 95.75 211 GLU A CA 1
ATOM 1756 C C . GLU A 1 211 ? 19.518 10.578 -2.424 1.00 95.75 211 GLU A C 1
ATOM 1758 O O . GLU A 1 211 ? 19.506 10.980 -3.591 1.00 95.75 211 GLU A O 1
ATOM 1763 N N . GLU A 1 212 ? 19.084 9.356 -2.108 1.00 95.81 212 GLU A N 1
ATOM 1764 C CA . GLU A 1 212 ? 18.498 8.450 -3.096 1.00 95.81 212 GLU A CA 1
ATOM 1765 C C . GLU A 1 212 ? 17.178 8.994 -3.642 1.00 95.81 212 GLU A C 1
ATOM 1767 O O . GLU A 1 212 ? 16.937 8.905 -4.847 1.00 95.81 212 GLU A O 1
ATOM 1772 N N . ARG A 1 213 ? 16.347 9.599 -2.789 1.00 97.12 213 ARG A N 1
ATOM 1773 C CA . ARG A 1 213 ? 15.078 10.214 -3.186 1.00 97.12 213 ARG A CA 1
ATOM 1774 C C . ARG A 1 213 ? 15.304 11.364 -4.162 1.00 97.12 213 ARG A C 1
ATOM 1776 O O . ARG A 1 213 ? 14.708 11.381 -5.241 1.00 97.12 213 ARG A O 1
ATOM 1783 N N . ASP A 1 214 ? 16.213 12.278 -3.835 1.00 96.00 214 ASP A N 1
ATOM 1784 C CA . ASP A 1 214 ? 16.586 13.393 -4.709 1.00 96.00 214 ASP A CA 1
ATOM 1785 C C . ASP A 1 214 ? 17.187 12.902 -6.028 1.00 96.00 214 ASP A C 1
ATOM 1787 O O . ASP A 1 214 ? 16.859 13.412 -7.108 1.00 96.00 214 ASP A O 1
ATOM 1791 N N . TYR A 1 215 ? 18.025 11.864 -5.964 1.00 96.81 215 TYR A N 1
ATOM 1792 C CA . TYR A 1 215 ? 18.572 11.205 -7.142 1.00 96.81 215 TYR A CA 1
ATOM 1793 C C . TYR A 1 215 ? 17.464 10.628 -8.033 1.00 96.81 215 TYR A C 1
ATOM 1795 O O . TYR A 1 215 ? 17.475 10.839 -9.249 1.00 96.81 215 TYR A O 1
ATOM 1803 N N . MET A 1 216 ? 16.495 9.923 -7.451 1.00 97.81 216 MET A N 1
ATOM 1804 C CA . MET A 1 216 ? 15.373 9.343 -8.183 1.00 97.81 216 MET A CA 1
ATOM 1805 C C . MET A 1 216 ? 14.509 10.431 -8.822 1.00 97.81 216 MET A C 1
ATOM 1807 O O . MET A 1 216 ? 14.233 10.360 -10.020 1.00 97.81 216 MET A O 1
ATOM 1811 N N . TYR A 1 217 ? 14.170 11.494 -8.090 1.00 97.50 217 TYR A N 1
ATOM 1812 C CA . TYR A 1 217 ? 13.414 12.615 -8.648 1.00 97.50 217 TYR A CA 1
ATOM 1813 C C . TYR A 1 217 ? 14.125 13.289 -9.815 1.00 97.50 217 TYR A C 1
ATOM 1815 O O . TYR A 1 217 ? 13.512 13.510 -10.859 1.00 97.50 217 TYR A O 1
ATOM 1823 N N . LYS A 1 218 ? 15.421 13.578 -9.673 1.00 96.38 218 LYS A N 1
ATOM 1824 C CA . LYS A 1 218 ? 16.205 14.244 -10.718 1.00 96.38 218 LYS A CA 1
ATOM 1825 C C . LYS A 1 218 ? 16.218 13.463 -12.034 1.00 96.38 218 LYS A C 1
ATOM 1827 O O . LYS A 1 218 ? 16.235 14.074 -13.100 1.00 96.38 218 LYS A O 1
ATOM 1832 N N . ASN A 1 219 ? 16.229 12.134 -11.958 1.00 96.38 219 ASN A N 1
ATOM 1833 C CA . ASN A 1 219 ? 16.436 11.271 -13.118 1.00 96.38 219 ASN A CA 1
ATOM 1834 C C . ASN A 1 219 ? 15.145 10.682 -13.700 1.00 96.38 219 ASN A C 1
ATOM 1836 O O . ASN A 1 219 ? 15.109 10.383 -14.892 1.00 96.38 219 ASN A O 1
ATOM 1840 N N . TYR A 1 220 ? 14.092 10.536 -12.892 1.00 97.06 220 TYR A N 1
ATOM 1841 C CA . TYR A 1 220 ? 12.849 9.864 -13.288 1.00 97.06 220 TYR A CA 1
ATOM 1842 C C . TYR A 1 220 ? 11.594 10.754 -13.233 1.00 97.06 220 TYR A C 1
ATOM 1844 O O . TYR A 1 220 ? 10.568 10.382 -13.809 1.00 97.06 220 TYR A O 1
ATOM 1852 N N . ALA A 1 221 ? 11.669 11.935 -12.607 1.00 96.44 221 ALA A N 1
ATOM 1853 C CA . ALA A 1 221 ? 10.562 12.887 -12.467 1.00 96.44 221 ALA A CA 1
ATOM 1854 C C . ALA A 1 221 ? 10.974 14.303 -12.916 1.00 96.44 221 ALA A C 1
ATOM 1856 O O . ALA A 1 221 ? 11.038 15.241 -12.120 1.00 96.44 221 ALA A O 1
ATOM 1857 N N . THR A 1 222 ? 11.277 14.453 -14.209 1.00 92.06 222 THR A N 1
ATOM 1858 C CA . THR A 1 222 ? 11.754 15.721 -14.793 1.00 92.06 222 THR A CA 1
ATOM 1859 C C . THR A 1 222 ? 10.691 16.818 -14.830 1.00 92.06 222 THR A C 1
ATOM 1861 O O . THR A 1 222 ? 11.033 17.998 -14.784 1.00 92.06 222 THR A O 1
ATOM 1864 N N . ASP A 1 223 ? 9.411 16.447 -14.890 1.00 94.75 223 ASP A N 1
ATOM 1865 C CA . ASP A 1 223 ? 8.290 17.363 -14.701 1.00 94.75 223 ASP A CA 1
ATOM 1866 C C . ASP A 1 223 ? 7.765 17.231 -13.262 1.00 94.75 223 ASP A C 1
ATOM 1868 O O . ASP A 1 223 ? 7.497 16.106 -12.830 1.00 94.75 223 ASP A O 1
ATOM 1872 N N . PRO A 1 224 ? 7.571 18.334 -12.512 1.00 93.75 224 PRO A N 1
ATOM 1873 C CA . PRO A 1 224 ? 7.052 18.286 -11.145 1.00 93.75 224 PRO A CA 1
ATOM 1874 C C . PRO A 1 224 ? 5.747 17.496 -11.001 1.00 93.75 224 PRO A C 1
ATOM 1876 O O . PRO A 1 224 ? 5.536 16.854 -9.979 1.00 93.75 224 PRO A O 1
ATOM 1879 N N . ARG A 1 225 ? 4.900 17.472 -12.039 1.00 95.31 225 ARG A N 1
ATOM 1880 C CA . ARG A 1 225 ? 3.629 16.732 -12.034 1.00 95.31 225 ARG A CA 1
ATOM 1881 C C . ARG A 1 225 ? 3.818 15.222 -12.042 1.00 95.31 225 ARG A C 1
ATOM 1883 O O . ARG A 1 225 ? 2.866 14.512 -11.759 1.00 95.31 225 ARG A O 1
ATOM 1890 N N . MET A 1 226 ? 5.007 14.718 -12.365 1.00 97.12 226 MET A N 1
ATOM 1891 C CA . MET A 1 226 ? 5.325 13.290 -12.284 1.00 97.12 226 MET A CA 1
ATOM 1892 C C . MET A 1 226 ? 5.467 12.808 -10.839 1.00 97.12 226 MET A C 1
ATOM 1894 O O . MET A 1 226 ? 5.486 11.600 -10.616 1.00 97.12 226 MET A O 1
ATOM 1898 N N . LYS A 1 227 ? 5.584 13.724 -9.874 1.00 95.88 227 LYS A N 1
ATOM 1899 C CA . LYS A 1 227 ? 5.620 13.404 -8.449 1.00 95.88 227 LYS A CA 1
ATOM 1900 C C . LYS A 1 227 ? 4.200 13.311 -7.887 1.00 95.88 227 LYS A C 1
ATOM 1902 O O . LYS A 1 227 ? 3.297 13.975 -8.399 1.00 95.88 227 LYS A O 1
ATOM 1907 N N . ALA A 1 228 ? 4.032 12.469 -6.880 1.00 91.75 228 ALA A N 1
ATOM 1908 C CA . ALA A 1 228 ? 2.852 12.401 -6.023 1.00 91.75 228 ALA A CA 1
ATOM 1909 C C . ALA A 1 228 ? 3.294 11.870 -4.662 1.00 91.75 228 ALA A C 1
ATOM 1911 O O . ALA A 1 228 ? 4.045 10.892 -4.623 1.00 91.75 228 ALA A O 1
ATOM 1912 N N . ASN A 1 229 ? 2.869 12.528 -3.585 1.00 92.50 229 ASN A N 1
ATOM 1913 C CA . ASN A 1 229 ? 3.314 12.261 -2.221 1.00 92.50 229 ASN A CA 1
ATOM 1914 C C . ASN A 1 229 ? 4.852 12.164 -2.171 1.00 92.50 229 ASN A C 1
ATOM 1916 O O . ASN A 1 229 ? 5.575 13.010 -2.706 1.00 92.50 229 ASN A O 1
ATOM 1920 N N . VAL A 1 230 ? 5.371 11.081 -1.592 1.00 93.50 230 VAL A N 1
ATOM 1921 C CA . VAL A 1 230 ? 6.796 10.749 -1.582 1.00 93.50 230 VAL A CA 1
ATOM 1922 C C . VAL A 1 230 ? 7.098 9.691 -2.655 1.00 93.50 230 VAL A C 1
ATOM 1924 O O . VAL A 1 230 ? 7.582 8.601 -2.360 1.00 93.50 230 VAL A O 1
ATOM 1927 N N . GLY A 1 231 ? 6.814 9.992 -3.927 1.00 96.69 231 GLY A N 1
ATOM 1928 C CA . GLY A 1 231 ? 7.082 9.064 -5.028 1.00 96.69 231 GLY A CA 1
ATOM 1929 C C . GLY A 1 231 ? 6.875 9.616 -6.441 1.00 96.69 231 GLY A C 1
ATOM 1930 O O . GLY A 1 231 ? 6.716 10.819 -6.662 1.00 96.69 231 GLY A O 1
ATOM 1931 N N . ILE A 1 232 ? 6.950 8.721 -7.436 1.00 98.12 232 ILE A N 1
ATOM 1932 C CA . ILE A 1 232 ? 6.880 9.047 -8.874 1.00 98.12 232 ILE A CA 1
ATOM 1933 C C . ILE A 1 232 ? 5.718 8.299 -9.545 1.00 98.12 232 ILE A C 1
ATOM 1935 O O . ILE A 1 232 ? 5.796 7.096 -9.797 1.00 98.12 232 ILE A O 1
ATOM 1939 N N . ARG A 1 233 ? 4.639 9.005 -9.892 1.00 97.12 233 ARG A N 1
ATOM 1940 C CA . ARG A 1 233 ? 3.400 8.445 -10.468 1.00 97.12 233 ARG A CA 1
ATOM 1941 C C . ARG A 1 233 ? 3.491 8.180 -11.973 1.00 97.12 233 ARG A C 1
ATOM 1943 O O . ARG A 1 233 ? 2.797 8.788 -12.786 1.00 97.12 233 ARG A O 1
ATOM 1950 N N . ARG A 1 234 ? 4.392 7.272 -12.351 1.00 98.38 234 ARG A N 1
ATOM 1951 C CA . ARG A 1 234 ? 4.659 6.895 -13.748 1.00 98.38 234 ARG A CA 1
ATOM 1952 C C . ARG A 1 234 ? 4.680 5.390 -13.971 1.00 98.38 234 ARG A C 1
ATOM 1954 O O . ARG A 1 234 ? 4.972 4.622 -13.050 1.00 98.38 234 ARG A O 1
ATOM 1961 N N . ARG A 1 235 ? 4.385 4.969 -15.202 1.00 98.62 235 ARG A N 1
ATOM 1962 C CA . ARG A 1 235 ? 4.452 3.567 -15.640 1.00 98.62 235 ARG A CA 1
ATOM 1963 C C . ARG A 1 235 ? 5.883 3.140 -15.965 1.00 98.62 235 ARG A C 1
ATOM 1965 O O . ARG A 1 235 ? 6.769 3.972 -16.163 1.00 98.62 235 ARG A O 1
ATOM 1972 N N . LEU A 1 236 ? 6.099 1.829 -16.068 1.00 98.50 236 LEU A N 1
ATOM 1973 C CA . LEU A 1 236 ? 7.413 1.233 -16.309 1.00 98.50 236 LEU A CA 1
ATOM 1974 C C . LEU A 1 236 ? 8.046 1.690 -17.632 1.00 98.50 236 LEU A C 1
ATOM 1976 O O . LEU A 1 236 ? 9.169 2.195 -17.638 1.00 98.50 236 LEU A O 1
ATOM 1980 N N . ALA A 1 237 ? 7.331 1.545 -18.754 1.00 98.44 237 ALA A N 1
ATOM 1981 C CA . ALA A 1 237 ? 7.850 1.936 -20.067 1.00 98.44 237 ALA A CA 1
ATOM 1982 C C . ALA A 1 237 ? 8.223 3.428 -20.129 1.00 98.44 237 ALA A C 1
ATOM 1984 O O . ALA A 1 237 ? 9.348 3.738 -20.531 1.00 98.44 237 ALA A O 1
ATOM 1985 N N . PRO A 1 238 ? 7.373 4.359 -19.664 1.00 98.12 238 PRO A N 1
ATOM 1986 C CA . PRO A 1 238 ? 7.732 5.769 -19.628 1.00 98.12 238 PRO A CA 1
ATOM 1987 C C . PRO A 1 238 ? 8.867 6.127 -18.644 1.00 98.12 238 PRO A C 1
ATOM 1989 O O . PRO A 1 238 ? 9.638 7.045 -18.941 1.00 98.12 238 PRO A O 1
ATOM 1992 N N . LEU A 1 239 ? 9.019 5.419 -17.513 1.00 98.06 239 LEU A N 1
ATOM 1993 C CA . LEU A 1 239 ? 10.167 5.570 -16.597 1.00 98.06 239 LEU A CA 1
ATOM 1994 C C . LEU A 1 239 ? 11.489 5.172 -17.261 1.00 98.06 239 LEU A C 1
ATOM 1996 O O . LEU A 1 239 ? 12.499 5.848 -17.084 1.00 98.06 239 LEU A O 1
ATOM 2000 N N . LEU A 1 240 ? 11.480 4.110 -18.066 1.00 97.62 240 LEU A N 1
ATOM 2001 C CA . LEU A 1 240 ? 12.661 3.616 -18.779 1.00 97.62 240 LEU A CA 1
ATOM 2002 C C . LEU A 1 240 ? 12.848 4.259 -20.163 1.00 97.62 240 LEU A C 1
ATOM 2004 O O . LEU A 1 240 ? 13.654 3.782 -20.961 1.00 97.62 240 LEU A O 1
ATOM 2008 N N . GLY A 1 241 ? 12.128 5.347 -20.458 1.00 95.75 241 GLY A N 1
ATOM 2009 C CA . GLY A 1 241 ? 12.253 6.113 -21.703 1.00 95.75 241 GLY A CA 1
ATOM 2010 C C . GLY A 1 241 ? 11.723 5.403 -22.954 1.00 95.75 241 GLY A C 1
ATOM 2011 O O . GLY A 1 241 ? 12.066 5.794 -24.064 1.00 95.75 241 GLY A O 1
ATOM 2012 N N . GLY A 1 242 ? 10.922 4.344 -22.798 1.00 95.12 242 GLY A N 1
ATOM 2013 C CA . GLY A 1 242 ? 10.447 3.506 -23.905 1.00 95.12 242 GLY A CA 1
ATOM 2014 C C . GLY A 1 242 ? 11.538 2.632 -24.537 1.00 95.12 242 GLY A C 1
ATOM 2015 O O . GLY A 1 242 ? 11.314 2.025 -25.584 1.00 95.12 242 GLY A O 1
ATOM 2016 N N . HIS A 1 243 ? 12.719 2.560 -23.920 1.00 97.19 243 HIS A N 1
ATOM 2017 C CA . HIS A 1 243 ? 13.844 1.768 -24.398 1.00 97.19 243 HIS A CA 1
ATOM 2018 C C . HIS A 1 243 ? 13.585 0.273 -24.169 1.00 97.19 243 HIS A C 1
ATOM 2020 O O . HIS A 1 243 ? 13.509 -0.197 -23.031 1.00 97.19 243 HIS A O 1
ATOM 2026 N N . ARG A 1 244 ? 13.413 -0.481 -25.263 1.00 97.38 244 ARG A N 1
ATOM 2027 C CA . ARG A 1 244 ? 13.048 -1.905 -25.223 1.00 97.38 244 ARG A CA 1
ATOM 2028 C C . ARG A 1 244 ? 14.089 -2.767 -24.511 1.00 97.38 244 ARG A C 1
ATOM 2030 O O . ARG A 1 244 ? 13.714 -3.634 -23.736 1.00 97.38 244 ARG A O 1
ATOM 2037 N N . ASP A 1 245 ? 15.366 -2.504 -24.743 1.00 97.88 245 ASP A N 1
ATOM 2038 C CA . ASP A 1 245 ? 16.497 -3.156 -24.077 1.00 97.88 245 ASP A CA 1
ATOM 2039 C C . ASP A 1 245 ? 16.463 -2.964 -22.553 1.00 97.88 245 ASP A C 1
ATOM 2041 O O . ASP A 1 245 ? 16.634 -3.923 -21.802 1.00 97.88 245 ASP A O 1
ATOM 2045 N N . ARG A 1 246 ? 16.153 -1.751 -22.075 1.00 97.69 246 ARG A N 1
ATOM 2046 C CA . ARG A 1 246 ? 15.986 -1.479 -20.637 1.00 97.69 246 ARG A CA 1
ATOM 2047 C C . ARG A 1 246 ? 14.755 -2.168 -20.059 1.00 97.69 246 ARG A C 1
ATOM 2049 O O . ARG A 1 246 ? 14.812 -2.663 -18.938 1.00 97.69 246 ARG A O 1
ATOM 2056 N N . LEU A 1 247 ? 13.658 -2.215 -20.815 1.00 98.31 247 LEU A N 1
ATOM 2057 C CA . LEU A 1 247 ? 12.444 -2.927 -20.413 1.00 98.31 247 LEU A CA 1
ATOM 2058 C C . LEU A 1 247 ? 12.689 -4.431 -20.297 1.00 98.31 247 LEU A C 1
ATOM 2060 O O . LEU A 1 247 ? 12.273 -5.036 -19.313 1.00 98.31 247 LEU A O 1
ATOM 2064 N N . GLU A 1 248 ? 13.385 -5.027 -21.263 1.00 98.50 248 GLU A N 1
ATOM 2065 C CA . GLU A 1 248 ? 13.767 -6.440 -21.223 1.00 98.50 248 GLU A CA 1
ATOM 2066 C C . GLU A 1 248 ? 14.723 -6.728 -20.066 1.00 98.50 248 GLU A C 1
ATOM 2068 O O . GLU A 1 248 ? 14.511 -7.702 -19.349 1.00 98.50 248 GLU A O 1
ATOM 2073 N N . LEU A 1 249 ? 15.709 -5.859 -19.814 1.00 98.38 249 LEU A N 1
ATOM 2074 C CA . LEU A 1 249 ? 16.599 -5.978 -18.656 1.00 98.38 249 LEU A CA 1
ATOM 2075 C C . LEU A 1 249 ? 15.826 -5.923 -17.330 1.00 98.38 249 LEU A C 1
ATOM 2077 O O . LEU A 1 249 ? 16.050 -6.760 -16.458 1.00 98.38 249 LEU A O 1
ATOM 2081 N N . ALA A 1 250 ? 14.902 -4.971 -17.176 1.00 98.25 250 ALA A N 1
ATOM 2082 C CA . ALA A 1 250 ? 14.093 -4.849 -15.967 1.00 98.25 250 ALA A CA 1
ATOM 2083 C C . ALA A 1 250 ? 13.217 -6.094 -15.738 1.00 98.25 250 ALA A C 1
ATOM 2085 O O . ALA A 1 250 ? 13.164 -6.607 -14.621 1.00 98.25 250 ALA A O 1
ATOM 2086 N N . HIS A 1 251 ? 12.591 -6.632 -16.791 1.00 98.56 251 HIS A N 1
ATOM 2087 C CA . HIS A 1 251 ? 11.822 -7.878 -16.698 1.00 98.56 251 HIS A CA 1
ATOM 2088 C C . HIS A 1 251 ? 12.713 -9.102 -16.454 1.00 98.56 251 HIS A C 1
ATOM 2090 O O . HIS A 1 251 ? 12.323 -9.994 -15.708 1.00 98.56 251 HIS A O 1
ATOM 2096 N N . ALA A 1 252 ? 13.917 -9.156 -17.028 1.00 98.44 252 ALA A N 1
ATOM 2097 C CA . ALA A 1 252 ? 14.871 -10.224 -16.744 1.00 98.44 252 ALA A CA 1
ATOM 2098 C C . ALA A 1 252 ? 15.262 -10.226 -15.261 1.00 98.44 252 ALA A C 1
ATOM 2100 O O . ALA A 1 252 ? 15.267 -11.284 -14.639 1.00 98.44 252 ALA A O 1
ATOM 2101 N N . LEU A 1 253 ? 15.510 -9.052 -14.669 1.00 98.12 253 LEU A N 1
ATOM 2102 C CA . LEU A 1 253 ? 15.733 -8.921 -13.226 1.00 98.12 253 LEU A CA 1
ATOM 2103 C C . LEU A 1 253 ? 14.508 -9.399 -12.433 1.00 98.12 253 LEU A C 1
ATOM 2105 O O . LEU A 1 253 ? 14.650 -10.288 -11.601 1.00 98.12 253 LEU A O 1
ATOM 2109 N N . LEU A 1 254 ? 13.309 -8.900 -12.750 1.00 98.44 254 LEU A N 1
ATOM 2110 C CA . LEU A 1 254 ? 12.050 -9.320 -12.116 1.00 98.44 254 LEU A CA 1
ATOM 2111 C C . LEU A 1 254 ? 11.862 -10.847 -12.102 1.00 98.44 254 LEU A C 1
ATOM 2113 O O . LEU A 1 254 ? 11.470 -11.403 -11.084 1.00 98.44 254 LEU A O 1
ATOM 2117 N N . LEU A 1 255 ? 12.139 -11.519 -13.222 1.00 98.56 255 LEU A N 1
ATOM 2118 C CA . LEU A 1 255 ? 11.928 -12.961 -13.390 1.00 98.56 255 LEU A CA 1
ATOM 2119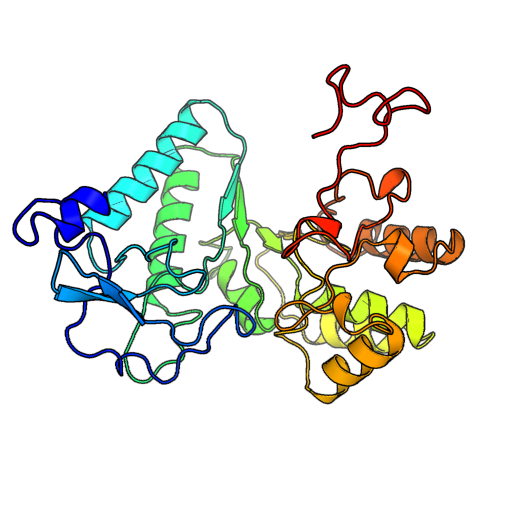 C C . LEU A 1 255 ? 13.088 -13.827 -12.867 1.00 98.56 255 LEU A C 1
ATOM 2121 O O . LEU A 1 255 ? 12.982 -15.052 -12.888 1.00 98.56 255 LEU A O 1
ATOM 2125 N N . SER A 1 256 ? 14.204 -13.216 -12.457 1.00 98.00 256 SER A N 1
ATOM 2126 C CA . SER A 1 256 ? 15.425 -13.920 -12.031 1.00 98.00 256 SER A CA 1
ATOM 2127 C C . SER A 1 256 ? 15.794 -13.701 -10.565 1.00 98.00 256 SER A C 1
ATOM 2129 O O . SER A 1 256 ? 16.559 -14.492 -10.011 1.00 98.00 256 SER A O 1
ATOM 2131 N N . LEU A 1 257 ? 15.271 -12.644 -9.936 1.00 97.69 257 LEU A N 1
ATOM 2132 C CA . LEU A 1 257 ? 15.464 -12.391 -8.512 1.00 97.69 257 LEU A CA 1
ATOM 2133 C C . LEU A 1 257 ? 14.719 -13.440 -7.664 1.00 97.69 257 LEU A C 1
ATOM 2135 O O . LEU A 1 257 ? 13.668 -13.922 -8.088 1.00 97.69 257 LEU A O 1
ATOM 2139 N N . PRO A 1 258 ? 15.228 -13.793 -6.465 1.00 96.81 258 PRO A N 1
ATOM 2140 C CA . PRO A 1 258 ? 14.554 -14.738 -5.578 1.00 96.81 258 PRO A CA 1
ATOM 2141 C C . PRO A 1 258 ? 13.188 -14.198 -5.140 1.00 96.81 258 PRO A C 1
ATOM 2143 O O . PRO A 1 258 ? 13.111 -13.208 -4.415 1.00 96.81 258 PRO A O 1
ATOM 2146 N N . GLY A 1 259 ? 12.115 -14.835 -5.605 1.00 97.38 259 GLY A N 1
ATOM 2147 C CA . GLY A 1 259 ? 10.748 -14.425 -5.313 1.00 97.38 259 GLY A CA 1
ATOM 2148 C C . GLY A 1 259 ? 9.758 -14.852 -6.390 1.00 97.38 259 GLY A C 1
ATOM 2149 O O . GLY A 1 259 ? 10.119 -15.440 -7.409 1.00 97.38 259 GLY A O 1
ATOM 2150 N N . SER A 1 260 ? 8.488 -14.538 -6.159 1.00 98.56 260 SER A N 1
ATOM 2151 C CA . SER A 1 260 ? 7.421 -14.665 -7.150 1.00 98.56 260 SER A CA 1
ATOM 2152 C C . SER A 1 260 ? 7.206 -13.321 -7.857 1.00 98.56 260 SER A C 1
ATOM 2154 O O . SER A 1 260 ? 6.999 -12.314 -7.175 1.00 98.56 260 SER A O 1
ATOM 2156 N N . PRO A 1 261 ? 7.256 -13.264 -9.199 1.00 98.38 261 PRO A N 1
ATOM 2157 C CA . PRO A 1 261 ? 7.126 -12.013 -9.937 1.00 98.38 261 PRO A CA 1
ATOM 2158 C C . PRO A 1 261 ? 5.662 -11.571 -10.077 1.00 98.38 261 PRO A C 1
ATOM 2160 O O . PRO A 1 261 ? 4.800 -12.350 -10.481 1.00 98.38 261 PRO A O 1
ATOM 2163 N N . PHE A 1 262 ? 5.400 -10.288 -9.832 1.00 98.44 262 PHE A N 1
ATOM 2164 C CA . PHE A 1 262 ? 4.122 -9.620 -10.068 1.00 98.44 262 PHE A CA 1
ATOM 2165 C C . PHE A 1 262 ? 4.253 -8.667 -11.257 1.00 98.44 262 PHE A C 1
ATOM 2167 O O . PHE A 1 262 ? 5.049 -7.724 -11.244 1.00 98.44 262 PHE A O 1
ATOM 2174 N N . LEU A 1 263 ? 3.454 -8.922 -12.294 1.00 98.38 263 LEU A N 1
ATOM 2175 C CA . LEU A 1 263 ? 3.351 -8.076 -13.481 1.00 98.38 263 LEU A CA 1
ATOM 2176 C C . LEU A 1 263 ? 2.133 -7.162 -13.353 1.00 98.38 263 LEU A C 1
ATOM 2178 O O . LEU A 1 263 ? 1.030 -7.627 -13.065 1.00 98.38 263 LEU A O 1
ATOM 2182 N N . TYR A 1 264 ? 2.325 -5.868 -13.593 1.00 98.75 264 TYR A N 1
ATOM 2183 C CA . TYR A 1 264 ? 1.227 -4.910 -13.632 1.00 98.75 264 TYR A CA 1
ATOM 2184 C C . TYR A 1 264 ? 0.605 -4.872 -15.032 1.00 98.75 264 TYR A C 1
ATOM 2186 O O . TYR A 1 264 ? 1.326 -4.804 -16.028 1.00 98.75 264 TYR A O 1
ATOM 2194 N N . TYR A 1 265 ? -0.730 -4.929 -15.115 1.00 98.62 265 TYR A N 1
ATOM 2195 C CA . TYR A 1 265 ? -1.440 -5.075 -16.390 1.00 98.62 265 TYR A CA 1
ATOM 2196 C C . TYR A 1 265 ? -1.022 -3.993 -17.390 1.00 98.62 265 TYR A C 1
ATOM 2198 O O . TYR A 1 265 ? -1.021 -2.804 -17.065 1.00 98.62 265 TYR A O 1
ATOM 2206 N N . GLY A 1 266 ? -0.686 -4.384 -18.613 1.00 98.56 266 GLY A N 1
ATOM 2207 C CA . GLY A 1 266 ? -0.276 -3.478 -19.676 1.00 98.56 266 GLY A CA 1
ATOM 2208 C C . GLY A 1 266 ? 1.226 -3.206 -19.749 1.00 98.56 266 GLY A C 1
ATOM 2209 O O . GLY A 1 266 ? 1.696 -2.727 -20.785 1.00 98.56 266 GLY A O 1
ATOM 2210 N N . ASP A 1 267 ? 2.008 -3.519 -18.713 1.00 98.56 267 ASP A N 1
ATOM 2211 C CA . ASP A 1 267 ? 3.466 -3.370 -18.785 1.00 98.56 267 ASP A CA 1
ATOM 2212 C C . ASP A 1 267 ? 4.082 -4.380 -19.773 1.00 98.56 267 ASP A C 1
ATOM 2214 O O . ASP A 1 267 ? 5.082 -4.068 -20.424 1.00 98.56 267 ASP A O 1
ATOM 2218 N N . GLU A 1 268 ? 3.428 -5.524 -20.005 1.00 98.25 268 GLU A N 1
ATOM 2219 C CA . GLU A 1 268 ? 3.821 -6.533 -20.994 1.00 98.25 268 GLU A CA 1
ATOM 2220 C C . GLU A 1 268 ? 3.733 -6.039 -22.450 1.00 98.25 268 GLU A C 1
ATOM 2222 O O . GLU A 1 268 ? 4.457 -6.530 -23.320 1.00 98.25 268 GLU A O 1
ATOM 2227 N N . ILE A 1 269 ? 2.891 -5.032 -22.711 1.00 97.94 269 ILE A N 1
ATOM 2228 C CA . ILE A 1 269 ? 2.791 -4.337 -24.006 1.00 97.94 269 ILE A CA 1
ATOM 2229 C C . ILE A 1 269 ? 3.438 -2.943 -23.981 1.00 97.94 269 ILE A C 1
ATOM 2231 O O . ILE A 1 269 ? 3.388 -2.224 -24.978 1.00 97.94 269 ILE A O 1
ATOM 2235 N N . GLY A 1 270 ? 4.057 -2.554 -22.861 1.00 98.12 270 GLY A N 1
ATOM 2236 C CA . GLY A 1 270 ? 4.708 -1.257 -22.697 1.00 98.12 270 GLY A CA 1
ATOM 2237 C C . GLY A 1 270 ? 3.739 -0.073 -22.629 1.00 98.12 270 GLY A C 1
ATOM 2238 O O . GLY A 1 270 ? 4.032 0.976 -23.204 1.00 98.12 270 GLY A O 1
ATOM 2239 N N . MET A 1 271 ? 2.591 -0.225 -21.956 1.00 98.62 271 MET A N 1
ATOM 2240 C CA . MET A 1 271 ? 1.630 0.867 -21.761 1.00 98.62 271 MET A CA 1
ATOM 2241 C C . MET A 1 271 ? 2.279 2.123 -21.159 1.00 98.62 271 MET A C 1
ATOM 2243 O O . MET A 1 271 ? 3.168 2.064 -20.305 1.00 98.62 271 MET A O 1
ATOM 2247 N N . GLY A 1 272 ? 1.798 3.278 -21.624 1.00 98.19 272 GLY A N 1
ATOM 2248 C CA . GLY A 1 272 ? 2.204 4.592 -21.138 1.00 98.19 272 GLY A CA 1
ATOM 2249 C C . GLY A 1 272 ? 1.426 5.062 -19.908 1.00 98.19 272 GLY A C 1
ATOM 2250 O O . GLY A 1 272 ? 0.549 4.369 -19.402 1.00 98.19 272 GLY A O 1
ATOM 2251 N N . ASP A 1 273 ? 1.730 6.274 -19.453 1.00 98.19 273 ASP A N 1
ATOM 2252 C CA . ASP A 1 273 ? 1.002 6.964 -18.387 1.00 98.19 273 ASP A CA 1
ATOM 2253 C C . ASP A 1 273 ? 0.386 8.281 -18.878 1.00 98.19 273 ASP A C 1
ATOM 2255 O O . ASP A 1 273 ? 0.748 8.807 -19.934 1.00 98.19 273 ASP A O 1
ATOM 2259 N N . ASN A 1 274 ? -0.564 8.813 -18.105 1.00 97.50 274 ASN A N 1
ATOM 2260 C CA . ASN A 1 274 ? -1.121 10.149 -18.297 1.00 97.50 274 ASN A CA 1
ATOM 2261 C C . ASN A 1 274 ? -0.985 10.993 -17.020 1.00 97.50 274 ASN A C 1
ATOM 2263 O O . ASN A 1 274 ? -1.873 11.016 -16.172 1.00 97.50 274 ASN A O 1
ATOM 2267 N N . ILE A 1 275 ? 0.114 11.744 -16.917 1.00 96.62 275 ILE A N 1
ATOM 2268 C CA . ILE A 1 275 ? 0.450 12.592 -15.755 1.00 96.62 275 ILE A CA 1
ATOM 2269 C C . ILE A 1 275 ? -0.492 13.794 -15.535 1.00 96.62 275 ILE A C 1
ATOM 2271 O O . ILE A 1 275 ? -0.278 14.582 -14.615 1.00 96.62 275 ILE A O 1
ATOM 2275 N N . TRP A 1 276 ? -1.489 13.985 -16.402 1.00 96.31 276 TRP A N 1
ATOM 2276 C CA . TRP A 1 276 ? -2.513 15.024 -16.253 1.00 96.31 276 TRP A CA 1
ATOM 2277 C C . TRP A 1 276 ? -3.744 14.547 -15.485 1.00 96.31 276 TRP A C 1
ATOM 2279 O O . TRP A 1 276 ? -4.560 15.378 -15.089 1.00 96.31 276 TRP A O 1
ATOM 2289 N N . LEU A 1 277 ? -3.893 13.235 -15.293 1.00 95.81 277 LEU A N 1
ATOM 2290 C CA . LEU A 1 277 ? -4.958 12.690 -14.463 1.00 95.81 277 LEU A CA 1
ATOM 2291 C C . LEU A 1 277 ? -4.663 12.944 -12.978 1.00 95.81 277 LEU A C 1
ATOM 2293 O O . LEU A 1 277 ? -3.515 13.161 -12.572 1.00 95.81 277 LEU A O 1
ATOM 2297 N N . GLN A 1 278 ? -5.728 12.983 -12.181 1.00 93.12 278 GLN A N 1
ATOM 2298 C CA . GLN A 1 278 ? -5.636 13.257 -10.751 1.00 93.12 278 GLN A CA 1
ATOM 2299 C C . GLN A 1 278 ? -5.001 12.077 -10.008 1.00 93.12 278 GLN A C 1
ATOM 2301 O O . GLN A 1 278 ? -5.073 10.937 -10.463 1.00 93.12 278 GLN A O 1
ATOM 2306 N N . ASP A 1 279 ? -4.352 12.376 -8.880 1.00 91.94 279 ASP A N 1
ATOM 2307 C CA . ASP A 1 279 ? -3.702 11.382 -8.017 1.00 91.94 279 ASP A CA 1
ATOM 2308 C C . ASP A 1 279 ? -2.866 10.359 -8.830 1.00 91.94 279 ASP A C 1
ATOM 2310 O O . ASP A 1 279 ? -1.993 10.750 -9.618 1.00 91.94 279 ASP A O 1
ATOM 2314 N N . ARG A 1 280 ? -3.153 9.062 -8.694 1.00 95.75 280 ARG A N 1
ATOM 2315 C CA . ARG A 1 280 ? -2.448 7.946 -9.340 1.00 95.75 280 ARG A CA 1
ATOM 2316 C C . ARG A 1 280 ? -3.171 7.414 -10.579 1.00 95.75 280 ARG A C 1
ATOM 2318 O O . ARG A 1 280 ? -2.701 6.462 -11.201 1.00 95.75 280 ARG A O 1
ATOM 2325 N N . ASP A 1 281 ? -4.261 8.046 -11.013 1.00 96.94 281 ASP A N 1
ATOM 2326 C CA . ASP A 1 281 ? -5.057 7.573 -12.157 1.00 96.94 281 ASP A CA 1
ATOM 2327 C C . ASP A 1 281 ? -4.263 7.545 -13.4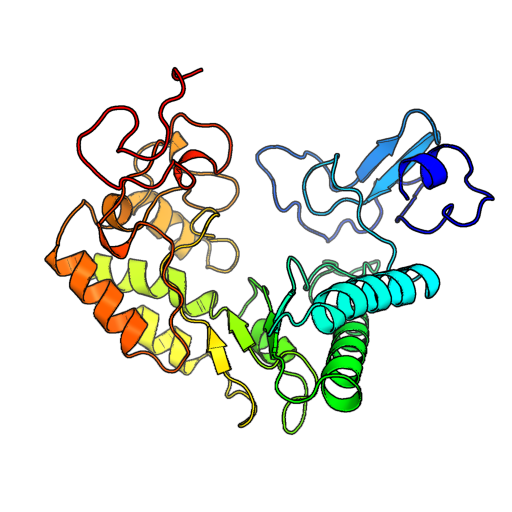68 1.00 96.94 281 ASP A C 1
ATOM 2329 O O . ASP A 1 281 ? -4.556 6.763 -14.374 1.00 96.94 281 ASP A O 1
ATOM 2333 N N . GLY A 1 282 ? -3.186 8.331 -13.549 1.00 97.31 282 GLY A N 1
ATOM 2334 C CA . GLY A 1 282 ? -2.267 8.341 -14.683 1.00 97.31 282 GLY A CA 1
ATOM 2335 C C . GLY A 1 282 ? -1.672 6.974 -15.032 1.00 97.31 282 GLY A C 1
ATOM 2336 O O . GLY A 1 282 ? -1.354 6.752 -16.199 1.00 97.31 282 GLY A O 1
ATOM 2337 N N . VAL A 1 283 ? -1.552 6.048 -14.072 1.00 98.12 283 VAL A N 1
ATOM 2338 C CA . VAL A 1 283 ? -1.061 4.675 -14.307 1.00 98.12 283 VAL A CA 1
ATOM 2339 C C . VAL A 1 283 ? -2.182 3.628 -14.373 1.00 98.12 283 VAL A C 1
ATOM 2341 O O . VAL A 1 283 ? -1.907 2.445 -14.587 1.00 98.12 283 VAL A O 1
ATOM 2344 N N . ARG A 1 284 ? -3.443 4.053 -14.246 1.00 98.44 284 ARG A N 1
ATOM 2345 C CA . ARG A 1 284 ? -4.652 3.209 -14.187 1.00 98.44 284 ARG A CA 1
ATOM 2346 C C . ARG A 1 284 ? -5.530 3.354 -15.435 1.00 98.44 284 ARG A C 1
ATOM 2348 O O . ARG A 1 284 ? -6.727 3.081 -15.413 1.00 98.44 284 ARG A O 1
ATOM 2355 N N . THR A 1 285 ? -4.941 3.804 -16.542 1.00 97.94 285 THR A N 1
ATOM 2356 C CA . THR A 1 285 ? -5.653 3.965 -17.814 1.00 97.94 285 THR A CA 1
ATOM 2357 C C . THR A 1 285 ? -6.179 2.619 -18.339 1.00 97.94 285 THR A C 1
ATOM 2359 O O . THR A 1 285 ? -5.613 1.563 -18.024 1.00 97.94 285 THR A O 1
ATOM 2362 N N . PRO A 1 286 ? -7.260 2.614 -19.140 1.00 97.62 286 PRO A N 1
ATOM 2363 C CA . PRO A 1 286 ? -7.818 1.379 -19.683 1.00 97.62 286 PRO A CA 1
ATOM 2364 C C . PRO A 1 286 ? -6.803 0.549 -20.484 1.00 97.62 286 PRO A C 1
ATOM 2366 O O . PRO A 1 286 ? -5.975 1.100 -21.211 1.00 97.62 286 PRO A O 1
ATOM 2369 N N . MET A 1 287 ? -6.900 -0.781 -20.387 1.00 98.50 287 MET A N 1
ATOM 2370 C CA . MET A 1 287 ? -6.050 -1.707 -21.146 1.00 98.50 287 MET A CA 1
ATOM 2371 C C . MET A 1 287 ? -6.213 -1.509 -22.663 1.00 98.50 287 MET A C 1
ATOM 2373 O O . MET A 1 287 ? -7.331 -1.402 -23.172 1.00 98.50 287 MET A O 1
ATOM 2377 N N . GLN A 1 288 ? -5.095 -1.498 -23.390 1.00 98.25 288 GLN A N 1
ATOM 2378 C CA . GLN A 1 288 ? -5.041 -1.212 -24.829 1.00 98.25 288 GLN A CA 1
ATOM 2379 C C . GLN A 1 288 ? -5.046 -2.505 -25.665 1.00 98.25 288 GLN A C 1
ATOM 2381 O O . GLN A 1 288 ? -4.002 -2.977 -26.108 1.00 98.25 288 GLN A O 1
ATOM 2386 N N . TRP A 1 289 ? -6.226 -3.083 -25.891 1.00 98.25 289 TRP A N 1
ATOM 2387 C CA . TRP A 1 289 ? -6.409 -4.357 -26.603 1.00 98.25 289 TRP A CA 1
ATOM 2388 C C . TRP A 1 289 ? -6.176 -4.289 -28.115 1.00 98.25 289 TRP A C 1
ATOM 2390 O O . TRP A 1 289 ? -5.770 -5.274 -28.729 1.00 98.25 289 TRP A O 1
ATOM 2400 N N . SER A 1 290 ? -6.498 -3.158 -28.744 1.00 97.88 290 SER A N 1
ATOM 2401 C CA . SER A 1 290 ? -6.423 -2.989 -30.199 1.00 97.88 290 SER A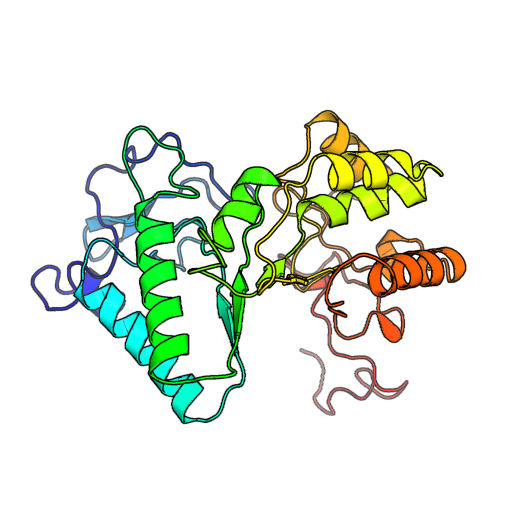 CA 1
ATOM 2402 C C . SER A 1 290 ? -6.287 -1.517 -30.596 1.00 97.88 290 SER A C 1
ATOM 2404 O O . SER A 1 290 ? -6.337 -0.629 -29.749 1.00 97.88 290 SER A O 1
ATOM 2406 N N . ASN A 1 291 ? -6.174 -1.259 -31.902 1.00 96.75 291 ASN A N 1
ATOM 2407 C CA . ASN A 1 291 ? -6.176 0.095 -32.466 1.00 96.75 291 ASN A CA 1
ATOM 2408 C C . ASN A 1 291 ? -7.593 0.657 -32.708 1.00 96.75 291 ASN A C 1
ATOM 2410 O O . ASN A 1 291 ? -7.724 1.732 -33.294 1.00 96.75 291 ASN A O 1
ATOM 2414 N N . ASP A 1 292 ? -8.648 -0.058 -32.302 1.00 96.25 292 ASP A N 1
ATOM 2415 C CA . ASP A 1 292 ? -10.025 0.426 -32.414 1.00 96.25 292 ASP A CA 1
ATOM 2416 C C . ASP A 1 292 ? -10.310 1.560 -31.411 1.00 96.25 292 ASP A C 1
ATOM 2418 O O . ASP A 1 292 ? -9.505 1.880 -30.529 1.00 96.25 292 ASP A O 1
ATOM 2422 N N . ARG A 1 293 ? -11.496 2.176 -31.525 1.00 95.00 293 ARG A N 1
ATOM 2423 C CA . ARG A 1 293 ? -11.962 3.217 -30.594 1.00 95.00 293 ARG A CA 1
ATOM 2424 C C . ARG A 1 293 ? -11.795 2.763 -29.135 1.00 95.00 293 ARG A C 1
ATOM 2426 O O . ARG A 1 293 ? -12.110 1.622 -28.800 1.00 95.00 293 ARG A O 1
ATOM 2433 N N . ASN A 1 294 ? -11.306 3.666 -28.280 1.00 95.06 294 ASN A N 1
ATOM 2434 C CA . ASN A 1 294 ? -11.005 3.419 -26.862 1.00 95.06 294 ASN A CA 1
ATOM 2435 C C . ASN A 1 294 ? -10.021 2.257 -26.624 1.00 95.06 294 ASN A C 1
ATOM 2437 O O . ASN A 1 294 ? -10.133 1.547 -25.628 1.00 95.06 294 ASN A O 1
ATOM 2441 N N . GLY A 1 295 ? -9.108 1.993 -27.562 1.00 95.62 295 GLY A N 1
ATOM 2442 C CA . GLY A 1 295 ? -8.161 0.882 -27.456 1.00 95.62 295 GLY A CA 1
ATOM 2443 C C . GLY A 1 295 ? -8.829 -0.496 -27.494 1.00 95.62 295 GLY A C 1
ATOM 2444 O O . GLY A 1 295 ? -8.257 -1.469 -27.014 1.00 95.62 295 GLY A O 1
ATOM 2445 N N . GLY A 1 296 ? -10.069 -0.597 -27.986 1.00 96.88 296 GLY A N 1
ATOM 2446 C CA . GLY A 1 296 ? -10.882 -1.816 -27.904 1.00 96.88 296 GLY A CA 1
ATOM 2447 C C . GLY A 1 296 ? -11.385 -2.162 -26.496 1.00 96.88 296 GLY A C 1
ATOM 2448 O O . GLY A 1 296 ? -11.992 -3.214 -26.324 1.00 96.88 296 GLY A O 1
ATOM 2449 N N . PHE A 1 297 ? -11.167 -1.301 -25.497 1.00 97.50 297 PHE A N 1
ATOM 2450 C CA . PHE A 1 297 ? -11.610 -1.528 -24.118 1.00 97.50 297 PHE A CA 1
ATOM 2451 C C . PHE A 1 297 ? -13.132 -1.442 -23.961 1.00 97.50 297 PHE A C 1
ATOM 2453 O O . PHE A 1 297 ? -13.744 -2.252 -23.272 1.00 97.50 297 PHE A O 1
ATOM 2460 N N . SER A 1 298 ? -13.758 -0.453 -24.602 1.00 96.94 298 SER A N 1
ATOM 2461 C CA . SER A 1 298 ? -15.196 -0.206 -24.487 1.00 96.94 298 SER A CA 1
ATOM 2462 C C . SER A 1 298 ? -15.755 0.444 -25.746 1.00 96.94 298 SER A C 1
ATOM 2464 O O . SER A 1 298 ? -15.083 1.225 -26.419 1.00 96.94 298 SER A O 1
ATOM 2466 N N . LYS A 1 299 ? -17.028 0.166 -26.040 1.00 96.12 299 LYS A N 1
ATOM 2467 C CA . LYS A 1 299 ? -17.786 0.832 -27.110 1.00 96.12 299 LYS A CA 1
ATOM 2468 C C . LYS A 1 299 ? -18.467 2.123 -26.654 1.00 96.12 299 LYS A C 1
ATOM 2470 O O . LYS A 1 299 ? -19.062 2.785 -27.496 1.00 96.12 299 LYS A O 1
ATOM 2475 N N . ALA A 1 300 ? -18.414 2.480 -25.371 1.00 96.38 300 ALA A N 1
ATOM 2476 C CA . ALA A 1 300 ? -18.996 3.725 -24.868 1.00 96.38 300 ALA A CA 1
ATOM 2477 C C . ALA A 1 300 ? -18.352 4.966 -25.522 1.00 96.38 300 ALA A C 1
ATOM 2479 O O . ALA A 1 300 ? -17.260 4.880 -26.093 1.00 96.38 300 ALA A O 1
ATOM 2480 N N . GLU A 1 301 ? -19.042 6.105 -25.484 1.00 89.50 301 GLU A N 1
ATOM 2481 C CA . GLU A 1 301 ? -18.402 7.394 -25.777 1.00 89.50 301 GLU A CA 1
ATOM 2482 C C . GLU A 1 301 ? -17.481 7.774 -24.602 1.00 89.50 301 GLU A C 1
ATOM 2484 O O . GLU A 1 301 ? -17.840 7.470 -23.462 1.00 89.50 301 GLU A O 1
ATOM 2489 N N . PRO A 1 302 ? -16.309 8.386 -24.844 1.00 78.50 302 PRO A N 1
ATOM 2490 C CA . PRO A 1 302 ? -15.489 8.947 -23.771 1.00 78.50 302 PRO A CA 1
ATOM 2491 C C . PRO A 1 302 ? -16.247 10.060 -23.033 1.00 78.50 302 PRO A C 1
ATOM 2493 O O . PRO A 1 302 ? -16.906 10.873 -23.687 1.00 78.50 302 PRO A O 1
ATOM 2496 N N . GLU A 1 303 ? -16.143 10.085 -21.703 1.00 64.00 303 GLU A N 1
ATOM 2497 C CA . GLU A 1 303 ? -16.589 11.209 -20.860 1.00 64.00 303 GLU A CA 1
ATOM 2498 C C . GLU A 1 303 ? -15.580 12.366 -20.870 1.00 64.00 303 GLU A C 1
ATOM 2500 O O . GLU A 1 303 ? -14.357 12.094 -20.947 1.00 64.00 303 GLU A O 1
#

Organism: NCBI:txid2594913

Sequence (303 aa):
WFQQSRMDPGGPYGDYYVWSDDPTKYDEARIIFIDTEESNWSFDPVRKQYYWHRFFSHQPDLNYDNPAVQEEILDVIRFWLDLGMDGIRLDAIPYLFEREGTNCENLPETHGFIKRVRALFDDEYPGRFLLAEANQMPDEVVAYFGEGDGDECQMAFHFPVMPRIFMGIHRESAQPIIDILRDTPPIPESAQWGIFLRNHDELTLEMVTDEERDYMYKNYATDPRMKANVGIRRRLAPLLGGHRDRLELAHALLLSLPGSPFLYYGDEIGMGDNIWLQDRDGVRTPMQWSNDRNGGFSKAEPE

Secondary structure (DSSP, 8-state):
-HHHHHH-TTSTTTTSB-EES-TTTTTTSPPS-TTT-S-SEEEETTTTEEEE-SS-TTSPPB-TTSHHHHHHHHHHHHHHHHTT--EEEETTGGGS---TTS-SSS-HHHHHHHHHHHHHHHHHSTT-EEEE---S-HHHHHHTT-STT-SS-SEEE-TTHHHHHHHHHHHT-SHHHHHHHHHSPP--TT-EEEEES--SS-EE-TTS-HHHHHHHHHHH--SGGGEETTEE---HHHHTTT-HHHHHHHHHHHHHSSSEEEPPTTGGGT----TTSSTTGGG-PPP--SSSGGGGS-SSPP-

Mean predicted aligned error: 3.15 Å

pLDDT: mean 97.06, std 2.78, range [64.0, 98.88]

Nearest PDB structures (foldseek):
  4wf7-assembly1_D  TM=9.875E-01  e=5.111E-43  Deinococcus radiodurans R1 = ATCC 13939 = DSM 20539
  4tvu-assembly1_B  TM=9.872E-01  e=1.061E-42  Deinococcus radiodurans R1 = ATCC 13939 = DSM 20539
  8z2s-assembly4_D  TM=9.874E-01  e=2.342E-42  Deinococcus radiodurans R1 = ATCC 13939 = DSM 20539
  8z2l-assembly1_C  TM=9.885E-01  e=1.289E-41  Deinococcus radiodurans R1 = ATCC 13939 = DSM 20539
  8z2q-assembly4_F  TM=9.872E-01  e=2.518E-41  Deinococcus radiodurans R1 = ATCC 13939 = DSM 20539

InterPro domains:
  IPR006047 Glycosyl hydrolase family 13, catalytic domain [PF00128] (1-214)
  IPR006047 Glycosyl hydrolase family 13, catalytic domain [PF00128] (235-302)
  IPR006047 Glycosyl hydrolase family 13, catalytic domain [SM00642] (1-299)
  IPR017853 Glycoside hydrolase superfamily [SSF51445] (1-302)
  IPR045857 Oligo-1,6-glucosidase, domain 2 [G3DSA:3.90.400.10] (1-63)

Radius of gyration: 20.86 Å; Cα contacts (8 Å, |Δi|>4): 490; chains: 1; bounding box: 51×43×55 Å

Solvent-accessible surface area (backbone atoms only — not comparable to full-atom values): 17019 Å² total; per-residue (Å²): 105,66,75,51,20,44,72,35,63,89,45,97,36,27,60,43,40,44,70,37,90,57,79,68,66,45,73,65,36,78,69,60,47,59,81,78,49,94,59,48,49,42,79,37,88,79,60,73,31,25,35,37,16,73,59,56,80,93,46,68,37,60,21,56,89,32,66,69,47,49,50,53,53,53,50,55,51,47,56,47,45,76,77,63,50,64,58,48,74,45,71,67,50,41,54,49,44,80,48,77,96,35,54,34,54,72,40,71,66,33,54,53,50,42,31,52,54,32,49,49,36,64,76,77,40,73,91,52,46,37,31,36,44,41,87,39,54,49,66,64,39,50,53,51,28,45,58,84,66,43,51,26,27,41,24,34,43,46,50,58,49,37,59,24,50,58,50,15,66,74,67,75,35,65,57,54,40,52,52,50,59,68,67,36,65,89,70,36,87,73,43,44,38,34,33,47,85,58,61,74,54,44,51,67,41,68,75,48,55,72,69,55,38,53,52,46,40,70,75,64,32,83,50,78,65,30,45,48,61,56,25,35,34,56,25,64,29,60,60,52,73,64,40,62,70,57,51,51,51,53,49,50,48,43,73,66,49,93,51,48,65,50,82,42,92,46,57,92,77,49,41,69,54,40,62,86,44,64,88,43,50,14,49,63,62,81,61,74,77,43,94,48,69,70,22,57,63,48,90,69,81,87,132

Foldseek 3Di:
DVVCLLQPLPDPCVQQFAWAQDQCFLVLADAQQVVADPGQWDADPRNRIITGDNHDPVHTATAPVDVVNLVVVLVVVVVVVVVPDQEDEDPPLQQNDGDGPDNNGLDPVSLVSQLVSLVCCVPPPPRGFYEYEDLEQLVSQLCQQPDDLGSGGQEYEPLCQQLLLLVCLVVVHCVSNVVSVVVRDDHHPSHFYEYENDELAFSAPPHDDPVSLVVCCVQQVVDPLLDGRSGGLWDDCVSVVVDVVSLVVSVVCQVPPGGDYDDYQQVVVSDTFDSPDPHNCRHVQFHQCPPDPSSPRDPDDDD